Protein AF-E3MQK8-F1 (afdb_monomer_lite)

Sequence (269 aa):
MTTRPLTYGSLKVVLEHMEANTRILLAVHSPSIRTAENVAPIRINDLSFQQRSLKINKIEYKLGVHRVCAAGELWELYKEDNRSGGIGHDLDQYGLPDWSIETTLLPSDIQIEPRSEGRDVDRANLIFMYGNALRHNLEALGAEMDELQKKNVIKNINFLQESILPYRLAEDNALSPYKMFIQLTVHDTVTARKIERVDPSSKKLPDAFKYLMTKIFGGRQGEIYVKKIHSLKKELILRVPENLKLIVTELFLESPDRLDMLSLSLSTN

Foldseek 3Di:
DDDDDDDLVRLLVVLLPDAQVVLLVCCVVPVVCVVSNLAREAEFAEWEDDLAWIDTHQKIKGKAKQKDQPPDDDDVVSVVCNVVRYHPFDADQLRHGDNCSLAPDDPPKDFLAADDPPPDPPPVVLLVVLVVLLVVLVVCCPDDDDPVVVVVSVVSNVVSCVVNRSVVCVVVVHGDSIQIWIWIWMDRPPDDTDIDTHRCPPPTSLVVSLVVQCSSQNPHPHAYEYAEYDDAENSHTHSHDPPGDYRYNYYYYDDPDPPVPDDDPPDDD

Organism: Caenorhabditis remanei (NCBI:txid31234)

Structure (mmCIF, N/CA/C/O backbone):
data_AF-E3MQK8-F1
#
_entry.id   AF-E3MQK8-F1
#
loop_
_atom_site.group_PDB
_atom_site.id
_atom_site.type_symbol
_atom_site.label_atom_id
_atom_site.label_alt_id
_atom_site.label_comp_id
_atom_site.label_asym_id
_atom_site.label_entity_id
_atom_site.label_seq_id
_atom_site.pdbx_PDB_ins_code
_atom_site.Cartn_x
_atom_site.Cartn_y
_atom_site.Cartn_z
_atom_site.occupancy
_atom_site.B_iso_or_equiv
_atom_site.auth_seq_id
_atom_site.auth_comp_id
_atom_site.auth_asym_id
_atom_site.auth_atom_id
_atom_site.pdbx_PDB_model_num
ATOM 1 N N . MET A 1 1 ? -16.549 -31.823 26.242 1.00 41.22 1 MET A N 1
ATOM 2 C CA . MET A 1 1 ? -16.530 -30.705 27.211 1.00 41.22 1 MET A CA 1
ATOM 3 C C . MET A 1 1 ? -17.599 -29.701 26.813 1.00 41.22 1 MET A C 1
ATOM 5 O O . MET A 1 1 ? -17.620 -29.301 25.659 1.00 41.22 1 MET A O 1
ATOM 9 N N . THR A 1 2 ? -18.502 -29.325 27.718 1.00 53.41 2 THR A N 1
ATOM 10 C CA . THR A 1 2 ? -19.490 -28.261 27.474 1.00 53.41 2 THR A CA 1
ATOM 11 C C . THR A 1 2 ? -18.817 -26.900 27.641 1.00 53.41 2 THR A C 1
ATOM 13 O O . THR A 1 2 ? -18.543 -26.479 28.764 1.00 53.41 2 THR A O 1
ATOM 16 N N . THR A 1 3 ? -18.517 -26.219 26.538 1.00 73.25 3 THR A N 1
ATOM 17 C CA . THR A 1 3 ? -17.968 -24.857 26.553 1.00 73.25 3 THR A CA 1
ATOM 18 C C . THR A 1 3 ? -19.092 -23.859 26.825 1.00 73.25 3 THR A C 1
ATOM 20 O O . THR A 1 3 ? -20.020 -23.747 26.025 1.00 73.25 3 THR A O 1
ATOM 23 N N . ARG A 1 4 ? -19.035 -23.133 27.947 1.00 79.44 4 ARG A N 1
ATOM 24 C CA . ARG A 1 4 ? -19.950 -22.010 28.204 1.00 79.44 4 ARG A CA 1
ATOM 25 C C . ARG A 1 4 ? -19.421 -20.763 27.485 1.00 79.44 4 ARG A C 1
ATOM 27 O O . ARG A 1 4 ? -18.275 -20.393 27.739 1.00 79.44 4 ARG A O 1
ATOM 34 N N . PRO A 1 5 ? -20.204 -20.123 26.601 1.00 80.81 5 PRO A N 1
ATOM 35 C CA . PRO A 1 5 ? -19.774 -18.899 25.936 1.00 80.81 5 PRO A CA 1
ATOM 36 C C . PRO A 1 5 ? -19.657 -17.747 26.942 1.00 80.81 5 PRO A C 1
ATOM 38 O O . PRO A 1 5 ? -20.364 -17.711 27.952 1.00 80.81 5 PRO A O 1
ATOM 41 N N . LEU A 1 6 ? -18.772 -16.790 26.656 1.00 83.00 6 LEU A N 1
ATOM 42 C CA . LEU A 1 6 ? -18.687 -15.551 27.428 1.00 83.00 6 LEU A CA 1
ATOM 43 C C . LEU A 1 6 ? -20.003 -14.774 27.320 1.00 83.00 6 LEU A C 1
ATOM 45 O O . LEU A 1 6 ? -20.585 -14.662 26.241 1.00 83.00 6 LEU A O 1
ATOM 49 N N . THR A 1 7 ? -20.450 -14.196 28.436 1.00 90.94 7 THR A N 1
ATOM 50 C CA . THR A 1 7 ? -21.585 -13.265 28.410 1.00 90.94 7 THR A CA 1
ATOM 51 C C . THR A 1 7 ? -21.208 -11.995 27.645 1.00 90.94 7 THR A C 1
ATOM 53 O O . THR A 1 7 ? -20.033 -11.631 27.577 1.00 90.94 7 THR A O 1
ATOM 56 N N . TYR A 1 8 ? -22.200 -11.280 27.107 1.00 88.88 8 TYR A N 1
ATOM 57 C CA . TYR A 1 8 ? -21.963 -10.034 26.370 1.00 88.88 8 TYR A CA 1
ATOM 58 C C . TYR A 1 8 ? -21.199 -8.989 27.202 1.00 88.88 8 TYR A C 1
ATOM 60 O O . TYR A 1 8 ? -20.257 -8.373 26.708 1.00 88.88 8 TYR A O 1
ATOM 68 N N . GLY A 1 9 ? -21.558 -8.833 28.482 1.00 88.38 9 GLY A N 1
ATOM 69 C CA . GLY A 1 9 ? -20.873 -7.917 29.398 1.00 88.38 9 GLY A CA 1
ATOM 70 C C . GLY A 1 9 ? -19.412 -8.309 29.628 1.00 88.38 9 GLY A C 1
ATOM 71 O O . GLY A 1 9 ? -18.522 -7.476 29.471 1.00 88.38 9 GLY A O 1
ATOM 72 N N . SER A 1 10 ? -19.148 -9.588 29.914 1.00 91.56 10 SER A N 1
ATOM 73 C CA . SER A 1 10 ? -17.778 -10.091 30.092 1.00 91.56 10 SER A CA 1
ATOM 74 C C . SER A 1 10 ? -16.947 -9.950 28.814 1.00 91.56 10 SER A C 1
ATOM 76 O O . SER A 1 10 ? -15.793 -9.537 28.878 1.00 91.56 10 SER A O 1
ATOM 78 N N . LEU A 1 11 ? -17.536 -10.243 27.650 1.00 92.00 11 LEU A N 1
ATOM 79 C CA . LEU A 1 11 ? -16.868 -10.115 26.357 1.00 92.00 11 LEU A CA 1
ATOM 80 C C . LEU A 1 11 ? -16.445 -8.666 26.084 1.00 92.00 11 LEU A C 1
ATOM 82 O O . LEU A 1 11 ? -15.315 -8.444 25.663 1.00 92.00 11 LEU A O 1
ATOM 86 N N . LYS A 1 12 ? -17.302 -7.677 26.373 1.00 90.94 12 LYS A N 1
ATOM 87 C CA . LYS A 1 12 ? -16.950 -6.254 26.224 1.00 90.94 12 LYS A CA 1
ATOM 88 C C . LYS A 1 12 ? -15.740 -5.861 27.071 1.00 90.94 12 LYS A C 1
ATOM 90 O O . LYS A 1 12 ? -14.828 -5.231 26.546 1.00 90.94 12 LYS A O 1
ATOM 95 N N . VAL A 1 13 ? -15.714 -6.262 28.344 1.00 90.88 13 VAL A N 1
ATOM 96 C CA . VAL A 1 13 ? -14.601 -5.946 29.256 1.00 90.88 13 VAL A CA 1
ATOM 97 C C . VAL A 1 13 ? -13.301 -6.593 28.777 1.00 90.88 13 VAL A C 1
ATOM 99 O O . VAL A 1 13 ? -12.261 -5.938 28.760 1.00 90.88 13 VAL A O 1
ATOM 102 N N . VAL A 1 14 ? -13.358 -7.855 28.338 1.00 93.19 14 VAL A N 1
ATOM 103 C CA . VAL A 1 14 ? -12.195 -8.557 27.772 1.00 93.19 14 VAL A CA 1
ATOM 104 C C . VAL A 1 14 ? -11.678 -7.837 26.526 1.00 93.19 14 VAL A C 1
ATOM 106 O O . VAL A 1 14 ? -10.478 -7.606 26.410 1.00 93.19 14 VAL A O 1
ATOM 109 N N . LEU A 1 15 ? -12.570 -7.449 25.611 1.00 93.88 15 LEU A N 1
ATOM 110 C CA . LEU A 1 15 ? -12.201 -6.746 24.382 1.00 93.88 15 LEU A CA 1
ATOM 111 C C . LEU A 1 15 ? -11.604 -5.360 24.662 1.00 93.88 15 LEU A C 1
ATOM 113 O O . LEU A 1 15 ? -10.672 -4.960 23.969 1.00 93.88 15 LEU A O 1
ATOM 117 N N . GLU A 1 16 ? -12.098 -4.633 25.665 1.00 91.50 16 GLU A N 1
ATOM 118 C CA . GLU A 1 16 ? -11.567 -3.318 26.052 1.00 91.50 16 GLU A CA 1
ATOM 119 C C . GLU A 1 16 ? -10.095 -3.376 26.499 1.00 91.50 16 GLU A C 1
ATOM 121 O O . GLU A 1 16 ? -9.325 -2.458 26.213 1.00 91.50 16 GLU A O 1
ATOM 126 N N . HIS A 1 17 ? -9.703 -4.454 27.180 1.00 91.69 17 HIS A N 1
ATOM 127 C CA . HIS A 1 17 ? -8.345 -4.642 27.705 1.00 91.69 17 HIS A CA 1
ATOM 128 C C . HIS A 1 17 ? -7.438 -5.448 26.760 1.00 91.69 17 HIS A C 1
ATOM 130 O O . HIS A 1 17 ? -6.266 -5.669 27.063 1.00 91.69 17 HIS A O 1
ATOM 136 N N . MET A 1 18 ? -7.965 -5.897 25.619 1.00 93.75 18 MET A N 1
ATOM 137 C CA . MET A 1 18 ? -7.214 -6.630 24.605 1.00 93.75 18 MET A CA 1
ATOM 138 C C . MET A 1 18 ? -6.359 -5.678 23.762 1.00 93.75 18 MET A C 1
ATOM 140 O O . MET A 1 18 ? -6.773 -4.564 23.441 1.00 93.75 18 MET A O 1
ATOM 144 N N . GLU A 1 19 ? -5.173 -6.134 23.353 1.00 93.69 19 GLU A N 1
ATOM 145 C CA . GLU A 1 19 ? -4.327 -5.386 22.421 1.00 93.69 19 GLU A CA 1
ATOM 146 C C . GLU A 1 19 ? -5.065 -5.153 21.084 1.00 93.69 19 GLU A C 1
ATOM 148 O O . GLU A 1 19 ? -5.751 -6.040 20.564 1.00 93.69 19 GLU A O 1
ATOM 153 N N . ALA A 1 20 ? -4.946 -3.935 20.544 1.00 94.12 20 ALA A N 1
ATOM 154 C CA . ALA A 1 20 ? -5.757 -3.452 19.428 1.00 94.12 20 ALA A CA 1
ATOM 155 C C . ALA A 1 20 ? -5.680 -4.340 18.173 1.00 94.12 20 ALA A C 1
ATOM 157 O O . ALA A 1 20 ? -6.717 -4.671 17.598 1.00 94.12 20 ALA A O 1
ATOM 158 N N . ASN A 1 21 ? -4.485 -4.768 17.757 1.00 93.12 21 ASN A N 1
ATOM 159 C CA . ASN A 1 21 ? -4.316 -5.611 16.569 1.00 93.12 21 ASN A CA 1
ATOM 160 C C . ASN A 1 21 ? -4.898 -7.008 16.765 1.00 93.12 21 ASN A C 1
ATOM 162 O O . ASN A 1 21 ? -5.548 -7.536 15.863 1.00 93.12 21 ASN A O 1
ATOM 166 N N . THR A 1 22 ? -4.718 -7.588 17.953 1.00 91.88 22 THR A N 1
ATOM 167 C CA . THR A 1 22 ? -5.317 -8.886 18.306 1.00 91.88 22 THR A CA 1
ATOM 168 C C . THR A 1 22 ? -6.835 -8.833 18.161 1.00 91.88 22 THR A C 1
ATOM 170 O O . THR A 1 22 ? -7.458 -9.725 17.584 1.00 91.88 22 THR A O 1
ATOM 173 N N . ARG A 1 23 ? -7.432 -7.739 18.628 1.00 91.44 23 ARG A N 1
ATOM 174 C CA . ARG A 1 23 ? -8.868 -7.505 18.559 1.00 91.44 23 ARG A CA 1
ATOM 175 C C . ARG A 1 23 ? -9.376 -7.287 17.134 1.00 91.44 23 ARG A C 1
ATOM 177 O O . ARG A 1 23 ? -10.368 -7.908 16.754 1.00 91.44 23 ARG A O 1
ATOM 184 N N . ILE A 1 24 ? -8.679 -6.470 16.340 1.00 89.31 24 ILE A N 1
ATOM 185 C CA . ILE A 1 24 ? -8.971 -6.272 14.910 1.00 89.31 24 ILE A CA 1
ATOM 186 C C . ILE A 1 24 ? -8.944 -7.622 14.183 1.00 89.31 24 ILE A C 1
ATOM 188 O O . ILE A 1 24 ? -9.886 -7.975 13.471 1.00 89.31 24 ILE A O 1
ATOM 192 N N . LEU A 1 25 ? -7.897 -8.421 14.407 1.00 88.94 25 LEU A N 1
ATOM 193 C CA . LEU A 1 25 ? -7.748 -9.733 13.786 1.00 88.94 25 LEU A CA 1
ATOM 194 C C . LEU A 1 25 ? -8.890 -10.678 14.177 1.00 88.94 25 LEU A C 1
ATOM 196 O O . LEU A 1 25 ? -9.460 -11.348 13.312 1.00 88.94 25 LEU A O 1
ATOM 200 N N . LEU A 1 26 ? -9.258 -10.701 15.460 1.00 89.56 26 LEU A N 1
ATOM 201 C CA . LEU A 1 26 ? -10.349 -11.525 15.970 1.00 89.56 26 LEU A CA 1
ATOM 202 C C . LEU A 1 26 ? -11.692 -11.129 15.338 1.00 89.56 26 LEU A C 1
ATOM 204 O O . LEU A 1 26 ? -12.443 -12.003 14.913 1.00 89.56 26 LEU A O 1
ATOM 208 N N . ALA A 1 27 ? -11.972 -9.831 15.194 1.00 88.50 27 ALA A N 1
ATOM 209 C CA . ALA A 1 27 ? -13.193 -9.329 14.558 1.00 88.50 27 ALA A CA 1
ATOM 210 C C . ALA A 1 27 ? -13.287 -9.708 13.072 1.00 88.50 27 ALA A C 1
ATOM 212 O O . ALA A 1 27 ? -14.379 -9.944 12.539 1.00 88.50 27 ALA A O 1
ATOM 213 N N . VAL A 1 28 ? -12.143 -9.774 12.386 1.00 85.44 28 VAL A N 1
ATOM 214 C CA . VAL A 1 28 ? -12.067 -10.227 10.993 1.00 85.44 28 VAL A CA 1
ATOM 215 C C . VAL A 1 28 ? -12.385 -11.721 10.889 1.00 85.44 28 VAL A C 1
ATOM 217 O O . VAL A 1 28 ? -13.205 -12.088 10.050 1.00 85.44 28 VAL A O 1
ATOM 220 N N . HIS A 1 29 ? -11.806 -12.557 11.757 1.00 86.12 29 HIS A N 1
ATOM 221 C CA . HIS A 1 29 ? -11.939 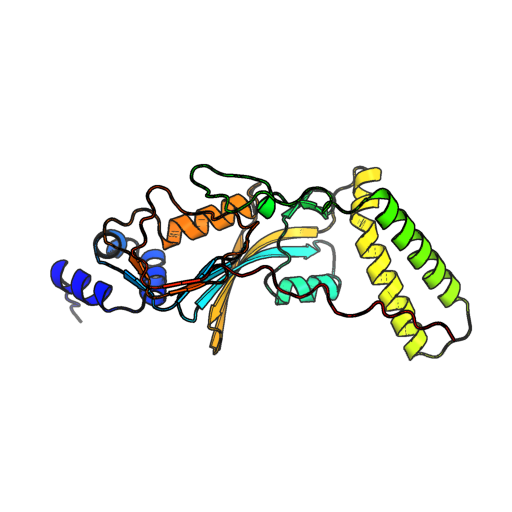-14.022 11.697 1.00 86.12 29 HIS A CA 1
ATOM 222 C C . HIS A 1 29 ? -13.221 -14.556 12.351 1.00 86.12 29 HIS A C 1
ATOM 224 O O . HIS A 1 29 ? -13.656 -15.660 12.038 1.00 86.12 29 HIS A O 1
ATOM 230 N N . SER A 1 30 ? -13.833 -13.802 13.265 1.00 88.38 30 SER A N 1
ATOM 231 C CA . SER A 1 30 ? -15.036 -14.197 14.006 1.00 88.38 30 SER A CA 1
ATOM 232 C C . SER A 1 30 ? -16.108 -13.106 13.926 1.00 88.38 30 SER A C 1
ATOM 234 O O . SER A 1 30 ? -16.225 -12.272 14.823 1.00 88.38 30 SER A O 1
ATOM 236 N N . PRO A 1 31 ? -16.943 -13.098 12.870 1.00 85.81 31 PRO A N 1
ATOM 237 C CA . PRO A 1 31 ? -17.963 -12.065 12.686 1.00 85.81 31 PRO A CA 1
ATOM 238 C C . PRO A 1 31 ? -18.956 -11.936 13.851 1.00 85.81 31 PRO A C 1
ATOM 240 O O . PRO A 1 31 ? -19.453 -10.841 14.101 1.00 85.81 31 PRO A O 1
ATOM 243 N N . SER A 1 32 ? -19.209 -13.017 14.599 1.00 88.81 32 SER A N 1
ATOM 244 C CA . SER A 1 32 ? -20.126 -13.035 15.748 1.00 88.81 32 SER A CA 1
ATOM 245 C C . SER A 1 32 ? -19.701 -12.123 16.903 1.00 88.81 32 SER A C 1
ATOM 247 O O . SER A 1 32 ? -20.553 -11.698 17.680 1.00 88.81 32 SER A O 1
ATOM 249 N N . ILE A 1 33 ? -18.412 -11.780 17.015 1.00 89.12 33 ILE A N 1
ATOM 250 C CA . ILE A 1 33 ? -17.923 -10.888 18.075 1.00 89.12 33 ILE A CA 1
ATOM 251 C C . ILE A 1 33 ? -17.963 -9.405 17.685 1.00 89.12 33 ILE A C 1
ATOM 253 O O . ILE A 1 33 ? -17.822 -8.551 18.561 1.00 89.12 33 ILE A O 1
ATOM 257 N N . ARG A 1 34 ? -18.185 -9.080 16.400 1.00 88.12 34 ARG A N 1
ATOM 258 C CA . ARG A 1 34 ? -18.093 -7.704 15.877 1.00 88.12 34 ARG A CA 1
ATOM 259 C C . ARG A 1 34 ? -19.015 -6.730 16.586 1.00 88.12 34 ARG A C 1
ATOM 261 O O . ARG A 1 34 ? -18.629 -5.593 16.795 1.00 88.12 34 ARG A O 1
ATOM 268 N N . THR A 1 35 ? -20.208 -7.155 16.990 1.00 89.06 35 THR A N 1
ATOM 269 C CA . THR A 1 35 ? -21.140 -6.265 17.694 1.00 89.06 35 THR A CA 1
ATOM 270 C C . THR A 1 35 ? -20.571 -5.810 19.038 1.00 89.06 35 THR A C 1
ATOM 272 O O . THR A 1 35 ? -20.570 -4.619 19.329 1.00 89.06 35 THR A O 1
ATOM 275 N N . ALA A 1 36 ? -20.044 -6.731 19.850 1.00 91.19 36 ALA A N 1
ATOM 276 C CA . ALA A 1 36 ? -19.415 -6.371 21.124 1.00 91.19 36 ALA A CA 1
ATOM 277 C C . ALA A 1 36 ? -18.125 -5.567 20.900 1.00 91.19 36 ALA A C 1
ATOM 279 O O . ALA A 1 36 ? -17.855 -4.598 21.611 1.00 91.19 36 ALA A O 1
ATOM 280 N N . GLU A 1 37 ? -17.362 -5.954 19.880 1.00 92.19 37 GLU A N 1
ATOM 281 C CA . GLU A 1 37 ? -16.116 -5.316 19.476 1.00 92.19 37 GLU A CA 1
ATOM 282 C C . GLU A 1 37 ? -16.331 -3.875 19.003 1.00 92.19 37 GLU A C 1
ATOM 284 O O . GLU A 1 37 ? -15.636 -2.982 19.460 1.00 92.19 37 GLU A O 1
ATOM 289 N N . ASN A 1 38 ? -17.334 -3.586 18.187 1.00 89.81 38 ASN A N 1
ATOM 290 C CA . ASN A 1 38 ? -17.563 -2.230 17.696 1.00 89.81 38 ASN A CA 1
ATOM 291 C C . ASN A 1 38 ? -17.970 -1.258 18.811 1.00 89.81 38 ASN A C 1
ATOM 293 O O . ASN A 1 38 ? -17.733 -0.059 18.679 1.00 89.81 38 ASN A O 1
ATOM 297 N N . VAL A 1 39 ? -18.585 -1.744 19.895 1.00 91.56 39 VAL A N 1
ATOM 298 C CA . VAL A 1 39 ? -19.071 -0.896 20.998 1.00 91.56 39 VAL A CA 1
ATOM 299 C C . VAL A 1 39 ? -18.024 -0.710 22.095 1.00 91.56 39 VAL A C 1
ATOM 301 O O . VAL A 1 39 ? -18.042 0.303 22.785 1.00 91.56 39 VAL A O 1
ATOM 304 N N . ALA A 1 40 ? -17.128 -1.674 22.304 1.00 92.06 40 ALA A N 1
ATOM 305 C CA . ALA A 1 40 ? -16.078 -1.511 23.303 1.00 92.06 40 ALA A CA 1
ATOM 306 C C . ALA A 1 40 ? -15.041 -0.456 22.839 1.00 92.06 40 ALA A C 1
ATOM 308 O O . ALA A 1 40 ? -14.677 -0.437 21.657 1.00 92.06 40 ALA A O 1
ATOM 309 N N . PRO A 1 41 ? -14.506 0.390 23.733 1.00 92.56 41 PRO A N 1
ATOM 310 C CA . PRO A 1 41 ? -13.443 1.326 23.369 1.00 92.56 41 PRO A CA 1
ATOM 311 C C . PRO A 1 41 ? -12.163 0.603 22.940 1.00 92.56 41 PRO A C 1
ATOM 313 O O . PRO A 1 41 ? -11.885 -0.493 23.430 1.00 92.56 41 PRO A O 1
ATOM 316 N N . ILE A 1 42 ? -11.370 1.199 22.048 1.00 94.06 42 ILE A N 1
ATOM 317 C CA . ILE A 1 42 ? -10.015 0.730 21.706 1.00 94.06 42 ILE A CA 1
ATOM 318 C C . ILE A 1 42 ? -8.982 1.725 22.223 1.00 94.06 42 ILE A C 1
ATOM 320 O O . ILE A 1 42 ? -9.175 2.935 22.128 1.00 94.06 42 ILE A O 1
ATOM 324 N N . ARG A 1 43 ? -7.856 1.207 22.726 1.00 94.81 43 ARG A N 1
ATOM 325 C CA . ARG A 1 43 ? -6.684 1.997 23.113 1.00 94.81 43 ARG A CA 1
ATOM 326 C C . ARG A 1 43 ? -5.494 1.627 22.230 1.00 94.81 43 ARG A C 1
ATOM 328 O O . ARG A 1 43 ? -5.102 0.463 22.163 1.00 94.81 43 ARG A O 1
ATOM 335 N N . ILE A 1 44 ? -4.929 2.621 21.555 1.00 96.88 44 ILE A N 1
ATOM 336 C CA . ILE A 1 44 ? -3.748 2.506 20.696 1.00 96.88 44 ILE A CA 1
ATOM 337 C C . ILE A 1 44 ? -2.659 3.400 21.283 1.00 96.88 44 ILE A C 1
ATOM 339 O O . ILE A 1 44 ? -2.895 4.573 21.569 1.00 96.88 44 ILE A O 1
ATOM 343 N N . ASN A 1 45 ? -1.461 2.853 21.473 1.00 96.38 45 ASN A N 1
ATOM 344 C CA . ASN A 1 45 ? -0.339 3.628 21.999 1.00 96.38 45 ASN A CA 1
ATOM 345 C C . ASN A 1 45 ? 0.331 4.448 20.897 1.00 96.38 45 ASN A C 1
ATOM 347 O O . ASN A 1 45 ? 0.674 5.605 21.118 1.00 96.38 45 ASN A O 1
ATOM 351 N N . ASP A 1 46 ? 0.505 3.846 19.725 1.00 95.06 46 ASP A N 1
ATOM 352 C CA . ASP A 1 46 ? 1.241 4.430 18.610 1.00 95.06 46 ASP A CA 1
ATOM 353 C C . ASP A 1 46 ? 0.476 4.169 17.310 1.00 95.06 46 ASP A C 1
ATOM 355 O O . ASP A 1 46 ? 0.132 3.024 17.007 1.00 95.06 46 ASP A O 1
ATOM 359 N N . LEU A 1 47 ? 0.136 5.235 16.590 1.00 95.81 47 LEU A N 1
ATOM 360 C CA . LEU A 1 47 ? -0.586 5.181 15.327 1.00 95.81 47 LEU A CA 1
ATOM 361 C C . LEU A 1 47 ? 0.169 6.000 14.284 1.00 95.81 47 LEU A C 1
ATOM 363 O O . LEU A 1 47 ? 0.433 7.186 14.478 1.00 95.81 47 LEU A O 1
ATOM 367 N N . SER A 1 48 ? 0.482 5.384 13.152 1.00 93.50 48 SER A N 1
ATOM 368 C CA . SER A 1 48 ? 1.142 6.068 12.046 1.00 93.50 48 SER A CA 1
ATOM 369 C C . SER A 1 48 ? 0.403 5.813 10.746 1.00 93.50 48 SER A C 1
ATOM 371 O O . SER A 1 48 ? 0.084 4.671 10.405 1.00 93.50 48 SER A O 1
ATOM 373 N N . PHE A 1 49 ? 0.130 6.903 10.035 1.00 91.38 49 PHE A N 1
ATOM 374 C CA . PHE A 1 49 ? -0.461 6.880 8.709 1.00 91.38 49 PHE A CA 1
ATOM 375 C C . PHE A 1 49 ? 0.611 7.207 7.682 1.00 91.38 49 PHE A C 1
ATOM 377 O O . PHE A 1 49 ? 1.260 8.242 7.767 1.00 91.38 49 PHE A O 1
ATOM 384 N N . GLN A 1 50 ? 0.752 6.346 6.686 1.00 89.69 50 GLN A N 1
ATOM 385 C CA . GLN A 1 50 ? 1.524 6.615 5.483 1.00 89.69 50 GLN A CA 1
ATOM 386 C C . GLN A 1 50 ? 0.623 6.441 4.264 1.00 89.69 50 GLN A C 1
ATOM 388 O O . GLN A 1 50 ? -0.490 5.926 4.363 1.00 89.69 50 GLN A O 1
ATOM 393 N N . GLN A 1 51 ? 1.123 6.822 3.088 1.00 89.00 51 GLN A N 1
ATOM 394 C CA . GLN A 1 51 ? 0.344 6.792 1.846 1.00 89.00 51 GLN A CA 1
ATOM 395 C C . GLN A 1 51 ? -0.266 5.412 1.540 1.00 89.00 51 GLN A C 1
ATOM 397 O O . GLN A 1 51 ? -1.307 5.313 0.895 1.00 89.00 51 GLN A O 1
ATOM 402 N N . ARG A 1 52 ? 0.406 4.338 1.976 1.00 91.62 52 ARG A N 1
ATOM 403 C CA . ARG A 1 52 ? 0.061 2.944 1.637 1.00 91.62 52 ARG A CA 1
ATOM 404 C C . ARG A 1 52 ? 0.220 1.981 2.801 1.00 91.62 52 ARG A C 1
ATOM 406 O O . ARG A 1 52 ? 0.122 0.768 2.609 1.00 91.62 52 ARG A O 1
ATOM 413 N N . SER A 1 53 ? 0.553 2.494 3.977 1.00 93.56 53 SER A N 1
ATOM 414 C CA . SER A 1 53 ? 0.650 1.671 5.166 1.00 93.56 53 SER A CA 1
ATOM 415 C C . SER A 1 53 ? 0.038 2.361 6.365 1.00 93.56 53 SER A C 1
ATOM 417 O O . SER A 1 53 ? -0.009 3.586 6.474 1.00 93.56 53 SER A O 1
ATOM 419 N N . LEU A 1 54 ? -0.492 1.526 7.242 1.00 94.94 54 LEU A N 1
ATOM 420 C CA . LEU A 1 54 ? -1.013 1.902 8.535 1.00 94.94 54 LEU A CA 1
ATOM 421 C C . LEU A 1 54 ? -0.226 1.113 9.565 1.00 94.94 54 LEU A C 1
ATOM 423 O O . LEU A 1 54 ? -0.183 -0.115 9.492 1.00 94.94 54 LEU A O 1
ATOM 427 N N . LYS A 1 55 ? 0.351 1.792 10.547 1.00 95.25 55 LYS A N 1
ATOM 428 C CA . LYS A 1 55 ? 0.978 1.127 11.684 1.00 95.25 55 LYS A CA 1
ATOM 429 C C . LYS A 1 55 ? 0.149 1.360 12.933 1.00 95.25 55 LYS A C 1
ATOM 431 O O . LYS A 1 55 ? -0.149 2.500 13.273 1.00 95.25 55 LYS A O 1
ATOM 436 N N . ILE A 1 56 ? -0.205 0.271 13.608 1.00 95.62 56 ILE A N 1
ATOM 437 C CA . ILE A 1 56 ? -0.890 0.275 14.900 1.00 95.62 56 ILE A CA 1
ATOM 438 C C . ILE A 1 56 ? 0.016 -0.444 15.890 1.00 95.62 56 ILE A C 1
ATOM 440 O O . ILE A 1 56 ? 0.257 -1.649 15.775 1.00 95.62 56 ILE A O 1
ATOM 444 N N . ASN A 1 57 ? 0.505 0.278 16.890 1.00 94.12 57 ASN A N 1
ATOM 445 C CA . ASN A 1 57 ? 1.499 -0.199 17.843 1.00 94.12 57 ASN A CA 1
ATOM 446 C C . ASN A 1 57 ? 2.737 -0.764 17.114 1.00 94.12 57 ASN A C 1
ATOM 448 O O . ASN A 1 57 ? 3.524 -0.015 16.546 1.00 94.12 57 ASN A O 1
ATOM 452 N N . LYS A 1 58 ? 2.931 -2.088 17.119 1.00 91.50 58 LYS A N 1
ATOM 453 C CA . LYS A 1 58 ? 4.085 -2.767 16.494 1.00 91.50 58 LYS A CA 1
ATOM 454 C C . LYS A 1 58 ? 3.770 -3.416 15.144 1.00 91.50 58 LYS A C 1
ATOM 456 O O . LYS A 1 58 ? 4.677 -3.946 14.509 1.00 91.50 58 LYS A O 1
ATOM 461 N N . ILE A 1 59 ? 2.505 -3.395 14.728 1.00 93.88 59 ILE A N 1
ATOM 462 C CA . ILE A 1 59 ? 2.043 -4.076 13.520 1.00 93.88 59 ILE A CA 1
ATOM 463 C C . ILE A 1 59 ? 1.865 -3.057 12.404 1.00 93.88 59 ILE A C 1
ATOM 465 O O . ILE A 1 59 ? 1.125 -2.085 12.561 1.00 93.88 59 ILE A O 1
ATOM 469 N N . GLU A 1 60 ? 2.526 -3.298 11.278 1.00 94.12 60 GLU A N 1
ATOM 470 C CA . GLU A 1 60 ? 2.338 -2.539 10.047 1.00 94.12 60 GLU A CA 1
ATOM 471 C C . GLU A 1 60 ? 1.476 -3.337 9.061 1.00 94.12 60 GLU A C 1
ATOM 473 O O . GLU A 1 60 ? 1.753 -4.500 8.756 1.00 94.12 60 GLU A O 1
ATOM 478 N N . TYR A 1 61 ? 0.427 -2.687 8.559 1.00 95.38 61 TYR A N 1
ATOM 479 C CA . TYR A 1 61 ? -0.417 -3.144 7.463 1.00 95.38 61 TYR A CA 1
ATOM 480 C C . TYR A 1 61 ? -0.025 -2.357 6.216 1.00 95.38 61 TYR A C 1
ATOM 482 O O . TYR A 1 61 ? -0.386 -1.189 6.079 1.00 95.38 61 TYR A O 1
ATOM 490 N N . LYS A 1 62 ? 0.722 -2.985 5.311 1.00 95.31 62 LYS A N 1
ATOM 491 C CA . LYS A 1 62 ? 1.256 -2.353 4.101 1.00 95.31 62 LYS A CA 1
ATOM 492 C C . LYS A 1 62 ? 0.587 -2.912 2.856 1.00 95.31 62 LYS A C 1
ATOM 494 O O . LYS A 1 62 ? 0.557 -4.129 2.670 1.00 95.31 62 LYS A O 1
ATOM 499 N N . LEU A 1 63 ? 0.110 -2.024 1.988 1.00 96.56 63 LEU A N 1
ATOM 500 C CA . LEU A 1 63 ? -0.345 -2.371 0.647 1.00 96.56 63 LEU A CA 1
ATOM 501 C C . LEU A 1 63 ? 0.719 -2.067 -0.410 1.00 96.56 63 LEU A C 1
ATOM 503 O O . LEU A 1 63 ? 1.473 -1.089 -0.322 1.00 96.56 63 LEU A O 1
ATOM 507 N N . GLY A 1 64 ? 0.735 -2.906 -1.439 1.00 96.62 64 GLY A N 1
ATOM 508 C CA . GLY A 1 64 ? 1.512 -2.692 -2.649 1.00 96.62 64 GLY A CA 1
ATOM 509 C C . GLY A 1 64 ? 1.029 -3.555 -3.810 1.00 96.62 64 GLY A C 1
ATOM 510 O O . GLY A 1 64 ? 0.284 -4.513 -3.616 1.00 96.62 64 GLY A O 1
ATOM 511 N N . VAL A 1 65 ? 1.458 -3.216 -5.021 1.00 96.50 65 VAL A N 1
ATOM 512 C CA . VAL A 1 65 ? 1.225 -4.015 -6.223 1.00 96.50 65 VAL A CA 1
ATOM 513 C C . VAL A 1 65 ? 2.322 -5.066 -6.347 1.00 96.50 65 VAL A C 1
ATOM 515 O O . VAL A 1 65 ? 3.517 -4.767 -6.413 1.00 96.50 65 VAL A O 1
ATOM 518 N N . HIS A 1 66 ? 1.893 -6.320 -6.363 1.00 95.12 66 HIS A N 1
ATOM 519 C CA . HIS A 1 66 ? 2.716 -7.493 -6.588 1.00 95.12 66 HIS A CA 1
ATOM 520 C C . HIS A 1 66 ? 2.609 -7.912 -8.054 1.00 95.12 66 HIS A C 1
ATOM 522 O O . HIS A 1 66 ? 1.510 -8.146 -8.554 1.00 95.12 66 HIS A O 1
ATOM 528 N N . ARG A 1 67 ? 3.747 -8.026 -8.738 1.00 92.88 67 ARG A N 1
ATOM 529 C CA . ARG A 1 67 ? 3.807 -8.424 -10.152 1.00 92.88 67 ARG A CA 1
ATOM 530 C C . ARG A 1 67 ? 4.092 -9.910 -10.290 1.00 92.88 67 ARG A C 1
ATOM 532 O O . ARG A 1 67 ? 4.908 -10.441 -9.548 1.00 92.88 67 ARG A O 1
ATOM 539 N N . VAL A 1 68 ? 3.470 -10.561 -11.263 1.00 91.50 68 VAL A N 1
ATOM 540 C CA . VAL A 1 68 ? 3.744 -11.947 -11.660 1.00 91.50 68 VAL A CA 1
ATOM 541 C C . VAL A 1 68 ? 3.885 -11.988 -13.174 1.00 91.50 68 VAL A C 1
ATOM 543 O O . VAL A 1 68 ? 3.024 -11.482 -13.887 1.00 91.50 68 VAL A O 1
ATOM 546 N N . CYS A 1 69 ? 4.958 -12.589 -13.681 1.00 87.31 69 CYS A N 1
ATOM 547 C CA . CYS A 1 69 ? 5.101 -12.834 -15.112 1.00 87.31 69 CYS A CA 1
ATOM 548 C C . CYS A 1 69 ? 4.382 -14.141 -15.459 1.00 87.31 69 CYS A C 1
ATOM 550 O O . CYS A 1 69 ? 4.667 -15.177 -14.861 1.00 87.31 69 CYS A O 1
ATOM 552 N N . ALA A 1 70 ? 3.430 -14.100 -16.394 1.00 74.25 70 ALA A N 1
ATOM 553 C CA . ALA A 1 70 ? 2.699 -15.303 -16.800 1.00 74.25 70 ALA A CA 1
ATOM 554 C C . ALA A 1 70 ? 3.545 -16.242 -17.682 1.00 74.25 70 ALA A C 1
ATOM 556 O O . ALA A 1 70 ? 3.277 -17.439 -17.725 1.00 74.25 70 ALA A O 1
ATOM 557 N N . ALA A 1 71 ? 4.547 -15.698 -18.378 1.00 74.00 71 ALA A N 1
ATOM 558 C CA . ALA A 1 71 ? 5.319 -16.389 -19.410 1.00 74.00 71 ALA A CA 1
ATOM 559 C C . ALA A 1 71 ? 6.734 -16.814 -18.969 1.00 74.00 71 ALA A C 1
ATOM 561 O O . ALA A 1 71 ? 7.482 -17.354 -19.780 1.00 74.00 71 ALA A O 1
ATOM 562 N N . GLY A 1 72 ? 7.132 -16.576 -17.714 1.00 72.31 72 GLY A N 1
ATOM 563 C CA . GLY A 1 72 ? 8.482 -16.907 -17.260 1.00 72.31 72 GLY A CA 1
ATOM 564 C C . GLY A 1 72 ? 8.865 -16.278 -15.926 1.00 72.31 72 GLY A C 1
ATOM 565 O O . GLY A 1 72 ? 8.014 -15.965 -15.093 1.00 72.31 72 GLY A O 1
ATOM 566 N N . GLU A 1 73 ? 10.167 -16.104 -15.711 1.00 78.69 73 GLU A N 1
ATOM 567 C CA . GLU A 1 73 ? 10.678 -15.490 -14.489 1.00 78.69 73 GLU A CA 1
ATOM 568 C C . GLU A 1 73 ? 10.519 -13.968 -14.477 1.00 78.69 73 GLU A C 1
ATOM 570 O O . GLU A 1 73 ? 10.640 -13.287 -15.491 1.00 78.69 73 GLU A O 1
ATOM 575 N N . LEU A 1 74 ? 10.288 -13.427 -13.281 1.00 83.62 74 LEU A N 1
ATOM 576 C CA . LEU A 1 74 ? 10.398 -11.995 -13.029 1.00 83.62 74 LEU A CA 1
ATOM 577 C C . LEU A 1 74 ? 11.863 -11.575 -12.933 1.00 83.62 74 LEU A C 1
ATOM 579 O O . LEU A 1 74 ? 12.698 -12.288 -12.369 1.00 83.62 74 LEU A O 1
ATOM 583 N N . TRP A 1 75 ? 12.133 -10.352 -13.363 1.00 82.31 75 TRP A N 1
ATOM 584 C CA . TRP A 1 75 ? 13.403 -9.685 -13.123 1.00 82.31 75 TRP A CA 1
ATOM 585 C C . TRP A 1 75 ? 13.690 -9.532 -11.633 1.00 82.31 75 TRP A C 1
ATOM 587 O O . TRP A 1 75 ? 12.776 -9.356 -10.824 1.00 82.31 75 TRP A O 1
ATOM 597 N N . GLU A 1 76 ? 14.973 -9.566 -11.267 1.00 83.44 76 GLU A N 1
ATOM 598 C CA . GLU A 1 76 ? 15.375 -9.537 -9.857 1.00 83.44 76 GLU A CA 1
ATOM 599 C C . GLU A 1 76 ? 14.912 -8.263 -9.144 1.00 83.44 76 GLU A C 1
ATOM 601 O O . GLU A 1 76 ? 14.483 -8.335 -7.997 1.00 83.44 76 GLU A O 1
ATOM 606 N N . LEU A 1 77 ? 14.875 -7.130 -9.854 1.00 81.81 77 LEU A N 1
ATOM 607 C CA . LEU A 1 77 ? 14.304 -5.882 -9.344 1.00 81.81 77 LEU A CA 1
ATOM 608 C C . LEU A 1 77 ? 12.833 -6.056 -8.935 1.00 81.81 77 LEU A C 1
ATOM 610 O O . LEU A 1 77 ? 12.422 -5.657 -7.852 1.00 81.81 77 LEU A O 1
ATOM 614 N N . TYR A 1 78 ? 12.031 -6.711 -9.775 1.00 89.06 78 TYR A N 1
ATOM 615 C CA . TYR A 1 78 ? 10.608 -6.908 -9.496 1.00 89.06 78 TYR A CA 1
ATOM 616 C C . TYR A 1 78 ? 10.397 -7.957 -8.403 1.00 89.06 78 TYR A C 1
ATOM 618 O O . TYR A 1 78 ? 9.475 -7.834 -7.594 1.00 89.06 78 TYR A O 1
ATOM 626 N N . LYS A 1 79 ? 11.271 -8.971 -8.338 1.00 91.12 79 LYS A N 1
ATOM 627 C CA . LYS A 1 79 ? 11.321 -9.923 -7.221 1.00 91.12 79 LYS A CA 1
ATOM 628 C C . LYS A 1 79 ? 11.625 -9.191 -5.910 1.00 91.12 79 LYS A C 1
ATOM 630 O O . LYS A 1 79 ? 10.977 -9.477 -4.905 1.00 91.12 79 LYS A O 1
ATOM 635 N N . GLU A 1 80 ? 12.549 -8.235 -5.912 1.00 89.38 80 GLU A N 1
ATOM 636 C CA . GLU A 1 80 ? 12.881 -7.414 -4.747 1.00 89.38 80 GLU A CA 1
ATOM 637 C C . GLU A 1 80 ? 11.719 -6.516 -4.319 1.00 89.38 80 GLU A C 1
ATOM 639 O O . GLU A 1 80 ? 11.330 -6.558 -3.150 1.00 89.38 80 GLU A O 1
ATOM 644 N N . ASP A 1 81 ? 11.083 -5.811 -5.256 1.00 91.25 81 ASP A N 1
ATOM 645 C CA . ASP A 1 81 ? 9.875 -5.026 -4.981 1.00 91.25 81 ASP A CA 1
ATOM 646 C C . ASP A 1 81 ? 8.785 -5.898 -4.346 1.00 91.25 81 ASP A C 1
ATOM 648 O O . ASP A 1 81 ? 8.236 -5.573 -3.289 1.00 91.25 81 ASP A O 1
ATOM 652 N N . ASN A 1 82 ? 8.512 -7.062 -4.941 1.00 93.69 82 ASN A N 1
ATOM 653 C CA . ASN A 1 82 ? 7.540 -8.026 -4.435 1.00 93.69 82 ASN A CA 1
ATOM 654 C C . ASN A 1 82 ? 7.884 -8.507 -3.015 1.00 93.69 82 ASN A C 1
ATOM 656 O O . ASN A 1 82 ? 6.998 -8.561 -2.149 1.00 93.69 82 ASN A O 1
ATOM 660 N N . ARG A 1 83 ? 9.162 -8.834 -2.756 1.00 90.94 83 ARG A N 1
ATOM 661 C CA . ARG A 1 83 ? 9.669 -9.209 -1.425 1.00 90.94 83 ARG A CA 1
ATOM 662 C C . ARG A 1 83 ? 9.533 -8.061 -0.430 1.00 90.94 83 ARG A C 1
ATOM 664 O O . ARG A 1 83 ? 9.229 -8.332 0.727 1.00 90.94 83 ARG A O 1
ATOM 671 N N . SER A 1 84 ? 9.635 -6.810 -0.858 1.00 90.75 84 SER A N 1
ATOM 672 C CA . SER A 1 84 ? 9.514 -5.612 -0.012 1.00 90.75 84 SER A CA 1
ATOM 673 C C . SER A 1 84 ? 8.070 -5.153 0.240 1.00 90.75 84 SER A C 1
ATOM 675 O O . SER A 1 84 ? 7.838 -4.113 0.864 1.00 90.75 84 SER A O 1
ATOM 677 N N . GLY A 1 85 ? 7.080 -5.937 -0.197 1.00 92.31 85 GLY A N 1
ATOM 678 C CA . GLY A 1 85 ? 5.657 -5.641 -0.001 1.00 92.31 85 GLY A CA 1
ATOM 679 C C . GLY A 1 85 ? 4.920 -5.245 -1.281 1.00 92.31 85 GLY A C 1
ATOM 680 O O . GLY A 1 85 ? 3.708 -5.071 -1.226 1.00 92.31 85 GLY A O 1
ATOM 681 N N . GLY A 1 86 ? 5.618 -5.197 -2.415 1.00 94.44 86 GLY A N 1
ATOM 682 C CA . GLY A 1 86 ? 5.136 -4.669 -3.686 1.00 94.44 86 GLY A CA 1
ATOM 683 C C . GLY A 1 86 ? 5.575 -3.219 -3.895 1.00 94.44 86 GLY A C 1
ATOM 684 O O . GLY A 1 86 ? 5.904 -2.503 -2.940 1.00 94.44 86 GLY A O 1
ATOM 685 N N . ILE A 1 87 ? 5.531 -2.772 -5.150 1.00 93.69 87 ILE A N 1
ATOM 686 C CA . ILE A 1 87 ? 5.581 -1.334 -5.463 1.00 93.69 87 ILE A CA 1
ATOM 687 C C . ILE A 1 87 ? 4.334 -0.676 -4.881 1.00 93.69 87 ILE A C 1
ATOM 689 O O . ILE A 1 87 ? 3.408 -1.362 -4.460 1.00 93.69 87 ILE A O 1
ATOM 693 N N . GLY A 1 88 ? 4.238 0.643 -4.853 1.00 93.44 88 GLY A N 1
ATOM 694 C CA . GLY A 1 88 ? 2.938 1.201 -4.478 1.00 93.44 88 GLY A CA 1
ATOM 695 C C . GLY A 1 88 ? 2.638 2.537 -5.076 1.00 93.44 88 GLY A C 1
ATOM 696 O O . GLY A 1 88 ? 2.322 3.512 -4.413 1.00 93.44 88 GLY A O 1
ATOM 697 N N . HIS A 1 89 ? 2.716 2.497 -6.377 1.00 92.62 89 HIS A N 1
ATOM 698 C CA . HIS A 1 89 ? 1.701 3.058 -7.229 1.00 92.62 89 HIS A CA 1
ATOM 699 C C . HIS A 1 89 ? 1.010 1.871 -7.901 1.00 92.62 89 HIS A C 1
ATOM 701 O O . HIS A 1 89 ? 1.538 0.750 -7.902 1.00 92.62 89 HIS A O 1
ATOM 707 N N . ASP A 1 90 ? -0.174 2.120 -8.438 1.00 94.75 90 ASP A N 1
ATOM 708 C CA . ASP A 1 90 ? -0.774 1.197 -9.385 1.00 94.75 90 ASP A CA 1
ATOM 709 C C . ASP A 1 90 ? 0.023 1.238 -10.695 1.00 94.75 90 ASP A C 1
ATOM 711 O O . ASP A 1 90 ? 0.875 2.107 -10.896 1.00 94.75 90 ASP A O 1
ATOM 715 N N . LEU A 1 91 ? -0.220 0.279 -11.580 1.00 92.94 91 LEU A N 1
ATOM 716 C CA . LEU A 1 91 ? 0.312 0.312 -12.935 1.00 92.94 91 LEU A CA 1
ATOM 717 C C . LEU A 1 91 ? -0.858 0.211 -13.909 1.00 92.94 91 LEU A C 1
ATOM 719 O O . LEU A 1 91 ? -1.832 -0.494 -13.637 1.00 92.94 91 LEU A O 1
ATOM 723 N N . ASP A 1 92 ? -0.767 0.919 -15.028 1.00 92.00 92 ASP A N 1
ATOM 724 C CA . ASP A 1 92 ? -1.749 0.795 -16.098 1.00 92.00 92 ASP A CA 1
ATOM 725 C C . ASP A 1 92 ? -1.554 -0.499 -16.913 1.00 92.00 92 ASP A C 1
ATOM 727 O O . ASP A 1 92 ? -0.691 -1.333 -16.626 1.00 92.00 92 ASP A O 1
ATOM 731 N N . GLN A 1 93 ? -2.365 -0.674 -17.957 1.00 92.06 93 GLN A N 1
ATOM 732 C CA . GLN A 1 93 ? -2.330 -1.869 -18.806 1.00 92.06 93 GLN A CA 1
ATOM 733 C C . GLN A 1 93 ? -1.004 -2.077 -19.561 1.00 92.06 93 GLN A C 1
ATOM 735 O O . GLN A 1 93 ? -0.730 -3.194 -20.000 1.00 92.06 93 GLN A O 1
ATOM 740 N N . TYR A 1 94 ? -0.180 -1.036 -19.696 1.00 93.00 94 TYR A N 1
ATOM 741 C CA . TYR A 1 94 ? 1.141 -1.088 -20.329 1.00 93.00 94 TYR A CA 1
ATOM 742 C C . TYR A 1 94 ? 2.257 -1.303 -19.295 1.00 93.00 94 TYR A C 1
ATOM 744 O O . TYR A 1 94 ? 3.366 -1.709 -19.639 1.00 93.00 94 TYR A O 1
ATOM 752 N N . GLY A 1 95 ? 1.959 -1.106 -18.008 1.00 91.00 95 GLY A N 1
ATOM 753 C CA . GLY A 1 95 ? 2.924 -1.167 -16.915 1.00 91.00 95 GLY A CA 1
ATOM 754 C C . GLY A 1 95 ? 3.499 0.199 -16.537 1.00 91.00 95 GLY A C 1
ATOM 755 O O . GLY A 1 95 ? 4.539 0.245 -15.881 1.00 91.00 95 GLY A O 1
ATOM 756 N N . LEU A 1 96 ? 2.878 1.304 -16.964 1.00 90.38 96 LEU A N 1
ATOM 757 C CA . LEU A 1 96 ? 3.290 2.652 -16.577 1.00 90.38 96 LEU A CA 1
ATOM 758 C C . LEU A 1 96 ? 2.747 3.004 -15.185 1.00 90.38 96 LEU A C 1
ATOM 760 O O . LEU A 1 96 ? 1.633 2.596 -14.850 1.00 90.38 96 LEU A O 1
ATOM 764 N N . PRO A 1 97 ? 3.491 3.786 -14.377 1.00 89.94 97 PRO A N 1
ATOM 765 C CA . PRO A 1 97 ? 3.035 4.221 -13.063 1.00 89.94 97 PRO A CA 1
ATOM 766 C C . PRO A 1 97 ? 1.713 4.988 -13.101 1.00 89.94 97 PRO A C 1
ATOM 768 O O . PRO A 1 97 ? 1.571 5.987 -13.810 1.00 89.94 97 PRO A O 1
ATOM 771 N N . ASP A 1 98 ? 0.789 4.559 -12.251 1.00 91.19 98 ASP A N 1
ATOM 772 C CA . ASP A 1 98 ? -0.459 5.236 -11.943 1.00 91.19 98 ASP A CA 1
ATOM 773 C C . ASP A 1 98 ? -0.450 5.700 -10.480 1.00 91.19 98 ASP A C 1
ATOM 775 O O . ASP A 1 98 ? -0.599 4.930 -9.524 1.00 91.19 98 ASP A O 1
ATOM 779 N N . TRP A 1 99 ? -0.294 7.011 -10.316 1.00 90.50 99 TRP A N 1
ATOM 780 C CA . TRP A 1 99 ? -0.195 7.679 -9.023 1.00 90.50 99 TRP A CA 1
ATOM 781 C C . TRP A 1 99 ? -1.557 8.023 -8.408 1.00 90.50 99 TRP A C 1
ATOM 783 O O . TRP A 1 99 ? -1.627 8.878 -7.527 1.00 90.50 99 TRP A O 1
ATOM 793 N N . SER A 1 100 ? -2.640 7.340 -8.806 1.00 91.69 100 SER A N 1
ATOM 794 C CA . SER A 1 100 ? -3.980 7.500 -8.213 1.00 91.69 100 SER A CA 1
ATOM 795 C C . SER A 1 100 ? -3.960 7.414 -6.681 1.00 91.69 100 SER A C 1
ATOM 797 O O . SER A 1 100 ? -4.729 8.100 -6.008 1.00 91.69 100 SER A O 1
ATOM 799 N N . ILE A 1 101 ? -3.046 6.624 -6.102 1.00 91.62 101 ILE A N 1
ATOM 800 C CA . ILE A 1 101 ? -2.833 6.545 -4.649 1.00 91.62 101 ILE A CA 1
ATOM 801 C C . ILE A 1 101 ? -2.497 7.893 -4.001 1.00 91.62 101 ILE A C 1
ATOM 803 O O . ILE A 1 101 ? -2.866 8.090 -2.845 1.00 91.62 101 ILE A O 1
ATOM 807 N N . GLU A 1 102 ? -1.901 8.831 -4.734 1.00 89.81 102 GLU A N 1
ATOM 808 C CA . GLU A 1 102 ? -1.507 10.172 -4.282 1.00 89.81 102 GLU A CA 1
ATOM 809 C C . GLU A 1 102 ? -2.409 11.301 -4.785 1.00 89.81 102 GLU A C 1
ATOM 811 O O . GLU A 1 102 ? -2.391 12.384 -4.208 1.00 89.81 102 GLU A O 1
ATOM 816 N N . THR A 1 103 ? -3.192 11.073 -5.840 1.00 89.31 103 THR A N 1
ATOM 817 C CA . THR A 1 103 ? -3.972 12.136 -6.501 1.00 89.31 103 THR A CA 1
ATOM 818 C C . THR A 1 103 ? -5.482 11.947 -6.402 1.00 89.31 103 THR A C 1
ATOM 820 O O . THR A 1 103 ? -6.228 12.921 -6.440 1.00 89.31 103 THR A O 1
ATOM 823 N N . THR A 1 104 ? -5.961 10.708 -6.266 1.00 92.81 104 THR A N 1
ATOM 824 C CA . THR A 1 104 ? -7.399 10.409 -6.254 1.00 92.81 104 THR A CA 1
ATOM 825 C C . THR A 1 104 ? -7.963 10.511 -4.841 1.00 92.81 104 THR A C 1
ATOM 827 O O . THR A 1 104 ? -7.599 9.714 -3.967 1.00 92.81 104 THR A O 1
ATOM 830 N N . LEU A 1 105 ? -8.897 11.442 -4.637 1.00 94.44 105 LEU A N 1
ATOM 831 C CA . LEU A 1 105 ? -9.704 11.556 -3.422 1.00 94.44 105 LEU A CA 1
ATOM 832 C C . LEU A 1 105 ? -10.958 10.687 -3.531 1.00 94.44 105 LEU A C 1
ATOM 834 O O . LEU A 1 105 ? -11.734 10.810 -4.477 1.00 94.44 105 LEU A O 1
ATOM 838 N N . LEU A 1 106 ? -11.157 9.814 -2.548 1.00 94.94 106 LEU A N 1
ATOM 839 C CA . LEU A 1 106 ? -12.393 9.057 -2.373 1.00 94.94 106 LEU A CA 1
ATOM 840 C C . LEU A 1 106 ? -13.309 9.780 -1.370 1.00 94.94 106 LEU A C 1
ATOM 842 O O . LEU A 1 106 ? -12.839 10.625 -0.601 1.00 94.94 106 LEU A O 1
ATOM 846 N N . PRO A 1 107 ? -14.614 9.456 -1.324 1.00 93.88 107 PRO A N 1
ATOM 847 C CA . PRO A 1 107 ? -15.517 10.026 -0.329 1.00 93.88 107 PRO A CA 1
ATOM 848 C C . PRO A 1 107 ? -14.965 9.889 1.097 1.00 93.88 107 PRO A C 1
ATOM 850 O O . PRO A 1 107 ? -14.503 8.816 1.491 1.00 93.88 107 PRO A O 1
ATOM 853 N N . SER A 1 108 ? -15.006 10.982 1.863 1.00 89.75 108 SER A N 1
ATOM 854 C CA . SER A 1 108 ? -14.487 11.080 3.242 1.00 89.75 108 SER A CA 1
ATOM 855 C C . SER A 1 108 ? -12.974 10.926 3.405 1.00 89.75 108 SER A C 1
ATOM 857 O O . SER A 1 108 ? -12.502 10.755 4.528 1.00 89.75 108 SER A O 1
ATOM 859 N N . ASP A 1 109 ? -12.204 10.971 2.319 1.00 93.94 109 ASP A N 1
ATOM 860 C CA . ASP A 1 109 ? -10.759 11.148 2.426 1.00 93.94 109 ASP A CA 1
ATOM 861 C C . ASP A 1 109 ? -10.433 12.568 2.911 1.00 93.94 109 ASP A C 1
ATOM 863 O O . ASP A 1 109 ? -11.140 13.528 2.599 1.00 93.94 109 ASP A O 1
ATOM 867 N N . ILE A 1 110 ? -9.347 12.699 3.673 1.00 91.56 110 ILE A N 1
ATOM 868 C CA . ILE A 1 110 ? -8.842 13.988 4.153 1.00 91.56 110 ILE A CA 1
ATOM 869 C C . ILE A 1 110 ? -7.499 14.242 3.477 1.00 91.56 110 ILE A C 1
ATOM 871 O O . ILE A 1 110 ? -6.550 13.483 3.667 1.00 91.56 110 ILE A O 1
ATOM 875 N N . GLN A 1 111 ? -7.418 15.311 2.692 1.00 91.19 111 GLN A N 1
ATOM 876 C CA . GLN A 1 111 ? -6.162 15.789 2.124 1.00 91.19 111 GLN A CA 1
ATOM 877 C C . GLN A 1 111 ? -5.513 16.771 3.099 1.00 91.19 111 GLN A C 1
ATOM 879 O O . GLN A 1 111 ? -6.167 17.728 3.511 1.00 91.19 111 GLN A O 1
ATOM 884 N N . ILE A 1 112 ? -4.257 16.527 3.485 1.00 86.12 112 ILE A N 1
ATOM 885 C CA . ILE A 1 112 ? -3.520 17.434 4.378 1.00 86.12 112 ILE A CA 1
ATOM 886 C C . ILE A 1 112 ? -3.023 18.648 3.578 1.00 86.12 112 ILE A C 1
ATOM 888 O O . ILE A 1 112 ? -3.442 19.772 3.835 1.00 86.12 112 ILE A O 1
ATOM 892 N N . GLU A 1 113 ? -2.195 18.412 2.565 1.00 86.88 113 GLU A N 1
ATOM 893 C CA . GLU A 1 113 ? -1.772 19.386 1.558 1.00 86.88 113 GLU A CA 1
ATOM 894 C C . GLU A 1 113 ? -1.910 18.763 0.156 1.00 86.88 113 GLU A C 1
ATOM 896 O O . GLU A 1 113 ? -1.792 17.539 -0.003 1.00 86.88 113 GLU A O 1
ATOM 901 N N . PRO A 1 114 ? -2.178 19.573 -0.883 1.00 82.94 114 PRO A N 1
ATOM 902 C CA . PRO A 1 114 ? -2.132 19.107 -2.261 1.00 82.94 114 PRO A CA 1
ATOM 903 C C . PRO A 1 114 ? -0.748 18.579 -2.639 1.00 82.94 114 PRO A C 1
ATOM 905 O O . PRO A 1 114 ? 0.270 19.098 -2.187 1.00 82.94 114 PRO A O 1
ATOM 908 N N . ARG A 1 115 ? -0.712 17.572 -3.517 1.00 81.44 115 ARG A N 1
ATOM 909 C CA . ARG A 1 115 ? 0.532 17.128 -4.153 1.00 81.44 115 ARG A CA 1
ATOM 910 C C . ARG A 1 115 ? 1.120 18.291 -4.958 1.00 81.44 115 ARG A C 1
ATOM 912 O O . ARG A 1 115 ? 0.419 18.873 -5.781 1.00 81.44 115 ARG A O 1
ATOM 919 N N . SER A 1 116 ? 2.400 18.581 -4.741 1.00 79.38 116 SER A N 1
ATOM 920 C CA . SER A 1 116 ? 3.121 19.635 -5.461 1.00 79.38 116 SER A CA 1
ATOM 921 C C . SER A 1 116 ? 3.128 19.382 -6.973 1.00 79.38 116 SER A C 1
ATOM 923 O O . SER A 1 116 ? 3.323 18.245 -7.422 1.00 79.38 116 SER A O 1
ATOM 925 N N . GLU A 1 117 ? 2.936 20.447 -7.753 1.00 68.88 117 GLU A N 1
ATOM 926 C CA . GLU A 1 117 ? 3.041 20.418 -9.215 1.00 68.88 117 GLU A CA 1
ATOM 927 C C . GLU A 1 117 ? 4.486 20.125 -9.662 1.00 68.88 117 GLU A C 1
ATOM 929 O O . GLU A 1 117 ? 5.447 20.408 -8.948 1.00 68.88 117 GLU A O 1
ATOM 934 N N . GLY A 1 118 ? 4.654 19.527 -10.846 1.00 65.62 118 GLY A N 1
ATOM 935 C CA . GLY A 1 118 ? 5.977 19.271 -11.437 1.00 65.62 118 GLY A CA 1
ATOM 936 C C . GLY A 1 118 ? 6.708 18.018 -10.936 1.00 65.62 118 GLY A C 1
ATOM 937 O O . GLY A 1 118 ? 7.826 17.759 -11.367 1.00 65.62 118 GLY A O 1
ATOM 938 N N . ARG A 1 119 ? 6.090 17.200 -10.069 1.00 64.19 119 ARG A N 1
ATOM 939 C CA . ARG A 1 119 ? 6.631 15.876 -9.686 1.00 64.19 119 ARG A CA 1
ATOM 940 C C . ARG A 1 119 ? 6.447 14.794 -10.745 1.00 64.19 119 ARG A C 1
ATOM 942 O O . ARG A 1 119 ? 6.960 13.684 -10.590 1.00 64.19 119 ARG A O 1
ATOM 949 N N . ASP A 1 120 ? 5.670 15.084 -11.777 1.00 65.94 120 ASP A N 1
ATOM 950 C CA . ASP A 1 120 ? 5.474 14.150 -12.869 1.00 65.94 120 ASP A CA 1
ATOM 951 C C . ASP A 1 120 ? 6.732 14.164 -13.729 1.00 65.94 120 ASP A C 1
ATOM 953 O O . ASP A 1 120 ? 7.133 15.190 -14.274 1.00 65.94 120 ASP A O 1
ATOM 957 N N . VAL A 1 121 ? 7.392 13.009 -13.787 1.00 66.31 121 VAL A N 1
ATOM 958 C CA . VAL A 1 121 ? 8.618 12.840 -14.561 1.00 66.31 121 VAL A CA 1
ATOM 959 C C . VAL A 1 121 ? 8.297 13.119 -16.024 1.00 66.31 121 VAL A C 1
ATOM 961 O O . VAL A 1 121 ? 7.373 12.518 -16.579 1.00 66.31 121 VAL A O 1
ATOM 964 N N . ASP A 1 122 ? 9.074 14.001 -16.651 1.00 75.69 122 ASP A N 1
ATOM 965 C CA . ASP A 1 122 ? 9.005 14.212 -18.091 1.00 75.69 122 ASP A CA 1
ATOM 966 C C . ASP A 1 122 ? 9.342 12.895 -18.800 1.00 75.69 122 ASP A C 1
ATOM 968 O O . ASP A 1 122 ? 10.496 12.463 -18.885 1.00 75.69 122 ASP A O 1
ATOM 972 N N . ARG A 1 123 ? 8.286 12.231 -19.275 1.00 73.50 123 ARG A N 1
ATOM 973 C CA . ARG A 1 123 ? 8.355 10.908 -19.893 1.00 73.50 123 ARG A CA 1
ATOM 974 C C . ARG A 1 123 ? 9.246 10.922 -21.126 1.00 73.50 123 ARG A C 1
ATOM 976 O O . ARG A 1 123 ? 10.004 9.978 -21.317 1.00 73.50 123 ARG A O 1
ATOM 983 N N . ALA A 1 124 ? 9.187 11.983 -21.931 1.00 76.25 124 ALA A N 1
ATOM 984 C CA . ALA A 1 124 ? 9.991 12.087 -23.143 1.00 76.25 124 ALA A CA 1
ATOM 985 C C . ALA A 1 124 ? 11.480 12.163 -22.791 1.00 76.25 124 ALA A C 1
ATOM 987 O O . ALA A 1 124 ? 12.291 11.428 -23.358 1.00 76.25 124 ALA A O 1
ATOM 988 N N . ASN A 1 125 ? 11.826 12.970 -21.786 1.00 82.62 125 ASN A N 1
ATOM 989 C CA . ASN A 1 125 ? 13.194 13.053 -21.284 1.00 82.62 125 ASN A CA 1
ATOM 990 C C . ASN A 1 125 ? 13.671 11.735 -20.659 1.00 82.62 125 ASN A C 1
ATOM 992 O O . ASN A 1 125 ? 14.798 11.317 -20.919 1.00 82.62 125 ASN A O 1
ATOM 996 N N . LEU A 1 126 ? 12.825 11.035 -19.897 1.00 81.12 126 LEU A N 1
ATOM 997 C CA . LEU A 1 126 ? 13.183 9.748 -19.296 1.00 81.12 126 LEU A CA 1
ATOM 998 C C . LEU A 1 126 ? 13.447 8.669 -20.356 1.00 81.12 126 LEU A C 1
ATOM 1000 O O . LEU A 1 126 ? 14.467 7.983 -20.294 1.00 81.12 126 LEU A O 1
ATOM 1004 N N . ILE A 1 127 ? 12.554 8.545 -21.344 1.00 85.31 127 ILE A N 1
ATOM 1005 C CA . ILE A 1 127 ? 12.708 7.607 -22.465 1.00 85.31 127 ILE A CA 1
ATOM 1006 C C . ILE A 1 127 ? 13.989 7.927 -23.235 1.00 85.31 127 ILE A C 1
ATOM 1008 O O . ILE A 1 127 ? 14.770 7.021 -23.525 1.00 85.31 127 ILE A O 1
ATOM 1012 N N . PHE A 1 128 ? 14.238 9.206 -23.525 1.00 86.69 128 PHE A N 1
ATOM 1013 C CA . PHE A 1 128 ? 15.447 9.647 -24.212 1.00 86.69 128 PHE A CA 1
ATOM 1014 C C . PHE A 1 128 ? 16.716 9.302 -23.419 1.00 86.69 128 PHE A C 1
ATOM 1016 O O . PHE A 1 128 ? 17.636 8.683 -23.957 1.00 86.69 128 PHE A O 1
ATOM 1023 N N . MET A 1 129 ? 16.758 9.636 -22.125 1.00 90.25 129 MET A N 1
ATOM 1024 C CA . MET A 1 129 ? 17.894 9.338 -21.248 1.00 90.25 129 MET A CA 1
ATOM 1025 C C . MET A 1 129 ? 18.164 7.837 -21.148 1.00 90.25 129 MET A C 1
ATOM 1027 O O . MET A 1 129 ? 19.299 7.401 -21.352 1.00 90.25 129 MET A O 1
ATOM 1031 N N . TYR A 1 130 ? 17.137 7.035 -20.861 1.00 91.38 130 TYR A N 1
ATOM 1032 C CA . TYR A 1 130 ? 17.299 5.590 -20.746 1.00 91.38 130 TYR A CA 1
ATOM 1033 C C . TYR A 1 130 ? 17.626 4.937 -22.087 1.00 91.38 130 TYR A C 1
ATOM 1035 O O . TYR A 1 130 ? 18.449 4.026 -22.120 1.00 91.38 130 TYR A O 1
ATOM 1043 N N . GLY A 1 131 ? 17.051 5.414 -23.193 1.00 91.88 131 GLY A N 1
ATOM 1044 C CA . GLY A 1 131 ? 17.370 4.941 -24.538 1.00 91.88 131 GLY A CA 1
ATOM 1045 C C . GLY A 1 131 ? 18.838 5.169 -24.899 1.00 91.88 131 GLY A C 1
ATOM 1046 O O . GLY A 1 131 ? 19.514 4.244 -25.353 1.00 91.88 131 GLY A O 1
ATOM 1047 N N . ASN A 1 132 ? 19.363 6.365 -24.619 1.00 93.69 132 ASN A N 1
ATOM 1048 C CA . ASN A 1 132 ? 20.774 6.686 -24.839 1.00 93.69 132 ASN A CA 1
ATOM 1049 C C . ASN A 1 132 ? 21.697 5.864 -23.936 1.00 93.69 132 ASN A C 1
ATOM 1051 O O . ASN A 1 132 ? 22.682 5.300 -24.412 1.00 93.69 132 ASN A O 1
ATOM 1055 N N . ALA A 1 133 ? 21.363 5.740 -22.648 1.00 94.88 133 ALA A N 1
ATOM 1056 C CA . ALA A 1 133 ? 22.122 4.906 -21.722 1.00 94.88 133 ALA A CA 1
ATOM 1057 C C . ALA A 1 133 ? 22.125 3.434 -22.164 1.00 94.88 133 ALA A C 1
ATOM 1059 O O . ALA A 1 133 ? 23.158 2.768 -22.090 1.00 94.88 133 ALA A O 1
ATOM 1060 N N . LEU A 1 134 ? 20.992 2.927 -22.660 1.00 95.19 134 LEU A N 1
ATOM 1061 C CA . LEU A 1 134 ? 20.869 1.553 -23.141 1.00 95.19 134 LEU A CA 1
ATOM 1062 C C . LEU A 1 134 ? 21.767 1.337 -24.355 1.00 95.19 134 LEU A C 1
ATOM 1064 O O . LEU A 1 134 ? 22.526 0.372 -24.387 1.00 95.19 134 LEU A O 1
ATOM 1068 N N . ARG A 1 135 ? 21.729 2.264 -25.317 1.00 95.06 135 ARG A N 1
ATOM 1069 C CA . ARG A 1 135 ? 22.604 2.237 -26.489 1.00 95.06 135 ARG A CA 1
ATOM 1070 C C . ARG A 1 135 ? 24.079 2.229 -26.090 1.00 95.06 135 ARG A C 1
ATOM 1072 O O . ARG A 1 135 ? 24.820 1.383 -26.573 1.00 95.06 135 ARG A O 1
ATOM 1079 N N . HIS A 1 136 ? 24.481 3.102 -25.168 1.00 95.44 136 HIS A N 1
ATOM 1080 C CA . HIS A 1 136 ? 25.861 3.159 -24.690 1.00 95.44 136 HIS A CA 1
ATOM 1081 C C . HIS A 1 136 ? 26.309 1.846 -24.032 1.00 95.44 136 HIS A C 1
ATOM 1083 O O . HIS A 1 136 ? 27.397 1.352 -24.313 1.00 95.44 136 HIS A O 1
ATOM 1089 N N . ASN A 1 137 ? 25.462 1.234 -23.195 1.00 95.19 137 ASN A N 1
ATOM 1090 C CA . ASN A 1 137 ? 25.795 -0.051 -22.576 1.00 95.19 137 ASN A CA 1
ATOM 1091 C C . ASN A 1 137 ? 25.851 -1.194 -23.610 1.00 95.19 137 ASN A C 1
ATOM 1093 O O . ASN A 1 137 ? 26.694 -2.080 -23.489 1.00 95.19 137 ASN A O 1
ATOM 1097 N N . LEU A 1 138 ? 24.990 -1.179 -24.634 1.00 95.38 138 LEU A N 1
ATOM 1098 C CA . LEU A 1 138 ? 25.030 -2.154 -25.731 1.00 95.38 138 LEU A CA 1
ATOM 1099 C C . LEU A 1 138 ? 26.307 -2.021 -26.569 1.00 95.38 138 LEU A C 1
ATOM 1101 O O . LEU A 1 138 ? 26.913 -3.031 -26.909 1.00 95.38 138 LEU A O 1
ATOM 1105 N N . GLU A 1 139 ? 26.736 -0.793 -26.868 1.00 95.06 139 GLU A N 1
ATOM 1106 C CA . GLU A 1 139 ? 28.008 -0.520 -27.547 1.00 95.06 139 GLU A CA 1
ATOM 1107 C C . GLU A 1 139 ? 29.201 -0.969 -26.686 1.00 95.06 139 GLU A C 1
ATOM 1109 O O . GLU A 1 139 ? 30.129 -1.596 -27.199 1.00 95.06 139 GLU A O 1
ATOM 1114 N N . ALA A 1 140 ? 29.144 -0.736 -25.369 1.00 93.50 140 ALA A N 1
ATOM 1115 C CA . ALA A 1 140 ? 30.188 -1.150 -24.438 1.00 93.50 140 ALA A CA 1
ATOM 1116 C C . ALA A 1 140 ? 30.424 -2.667 -24.454 1.00 93.50 140 ALA A C 1
ATOM 1118 O O . ALA A 1 140 ? 31.573 -3.076 -24.359 1.00 93.50 140 ALA A O 1
ATOM 1119 N N . LEU A 1 141 ? 29.394 -3.505 -24.648 1.00 91.94 141 LEU A N 1
ATOM 1120 C CA . LEU A 1 141 ? 29.559 -4.967 -24.751 1.00 91.94 141 LEU A CA 1
ATOM 1121 C C . LEU A 1 141 ? 30.493 -5.418 -25.888 1.00 91.94 141 LEU A C 1
ATOM 1123 O O . LEU A 1 141 ? 30.971 -6.551 -25.849 1.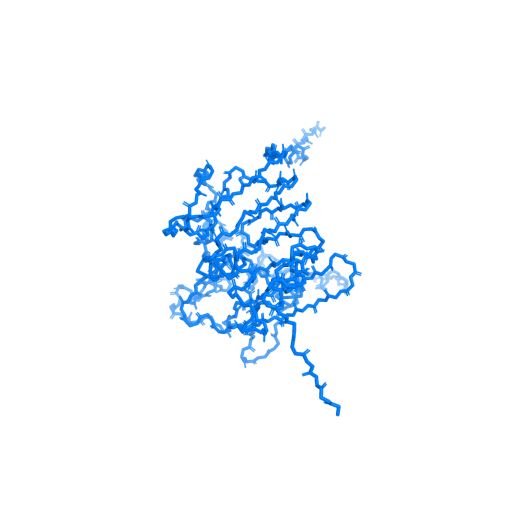00 91.94 141 LEU A O 1
ATOM 1127 N N . GLY A 1 142 ? 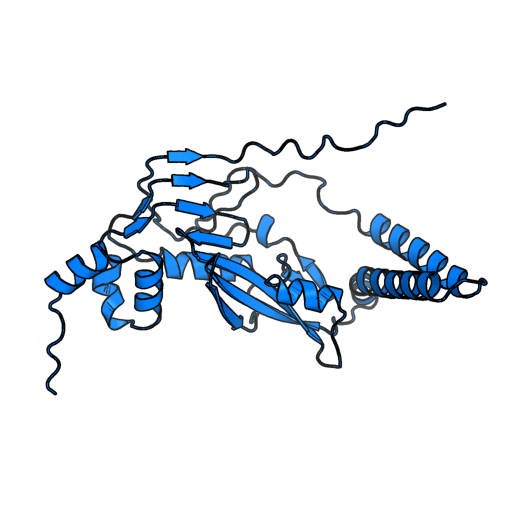30.734 -4.569 -26.893 1.00 88.75 142 GLY A N 1
ATOM 1128 C CA . GLY A 1 142 ? 31.688 -4.828 -27.973 1.00 88.75 142 GLY A CA 1
ATOM 1129 C C . GLY A 1 142 ? 33.146 -4.506 -27.625 1.00 88.75 142 GLY A C 1
ATOM 1130 O O . GLY A 1 142 ? 34.032 -4.825 -28.416 1.00 88.75 142 GLY A O 1
ATOM 1131 N N . ALA A 1 143 ? 33.406 -3.874 -26.478 1.00 92.06 143 ALA A N 1
ATOM 1132 C CA . ALA A 1 143 ? 34.746 -3.545 -26.005 1.00 92.06 143 ALA A CA 1
ATOM 1133 C C . ALA A 1 143 ? 35.341 -4.663 -25.134 1.00 92.06 143 ALA A C 1
ATOM 1135 O O . ALA A 1 143 ? 34.625 -5.457 -24.519 1.00 92.06 143 ALA A O 1
ATOM 1136 N N . GLU A 1 144 ? 36.671 -4.705 -25.057 1.00 93.31 144 GLU A N 1
ATOM 1137 C CA . GLU A 1 144 ? 37.384 -5.607 -24.155 1.00 93.31 144 GLU A CA 1
ATOM 1138 C C . GLU A 1 144 ? 37.180 -5.165 -22.697 1.00 93.31 144 GLU A C 1
ATOM 1140 O O . GLU A 1 144 ? 37.370 -3.997 -22.356 1.00 93.31 144 GLU A O 1
ATOM 1145 N N . MET A 1 145 ? 36.748 -6.095 -21.844 1.00 95.00 145 MET A N 1
ATOM 1146 C CA . MET A 1 145 ? 36.443 -5.840 -20.435 1.00 95.00 145 MET A CA 1
ATOM 1147 C C . MET A 1 145 ? 36.562 -7.117 -19.605 1.00 95.00 145 MET A C 1
ATOM 1149 O O . MET A 1 145 ? 36.460 -8.225 -20.138 1.00 95.00 145 MET A O 1
ATOM 1153 N N . ASP A 1 146 ? 36.730 -6.963 -18.293 1.00 96.50 146 ASP A N 1
ATOM 1154 C CA . ASP A 1 146 ? 36.730 -8.091 -17.366 1.00 96.50 146 ASP A CA 1
ATOM 1155 C C . ASP A 1 146 ? 35.312 -8.644 -17.098 1.00 96.50 146 ASP A C 1
ATOM 1157 O O . ASP A 1 146 ? 34.286 -8.033 -17.412 1.00 96.50 146 ASP A O 1
ATOM 1161 N N . GLU A 1 147 ? 35.242 -9.834 -16.498 1.00 95.69 147 GLU A N 1
ATOM 1162 C CA . GLU A 1 147 ? 33.974 -10.524 -16.220 1.00 95.69 147 GLU A CA 1
ATOM 1163 C C . GLU A 1 147 ? 33.051 -9.757 -15.256 1.00 95.69 147 GLU A C 1
ATOM 1165 O O . GLU A 1 147 ? 31.823 -9.817 -15.380 1.00 95.69 147 GLU A O 1
ATOM 1170 N N . LEU A 1 148 ? 33.606 -9.007 -14.297 1.00 95.12 148 LEU A N 1
ATOM 1171 C CA . LEU A 1 148 ? 32.811 -8.226 -13.349 1.00 95.12 148 LEU A CA 1
ATOM 1172 C C . LEU A 1 148 ? 32.202 -6.997 -14.036 1.00 95.12 148 LEU A C 1
ATOM 1174 O O . LEU A 1 148 ? 31.013 -6.716 -13.860 1.00 95.12 148 LEU A O 1
ATOM 1178 N N . GLN A 1 149 ? 32.995 -6.298 -14.845 1.00 93.75 149 GLN A N 1
ATOM 1179 C CA . GLN A 1 149 ? 32.559 -5.191 -15.691 1.00 93.75 149 GLN A CA 1
ATOM 1180 C C . GLN A 1 149 ? 31.449 -5.651 -16.634 1.00 93.75 149 GLN A C 1
ATOM 1182 O O . GLN A 1 149 ? 30.369 -5.056 -16.648 1.00 93.75 149 GLN A O 1
ATOM 1187 N N . LYS A 1 150 ? 31.652 -6.777 -17.324 1.00 94.44 150 LYS A N 1
ATOM 1188 C CA . LYS A 1 150 ? 30.659 -7.370 -18.224 1.00 94.44 150 LYS A CA 1
ATOM 1189 C C . LYS A 1 150 ? 29.348 -7.686 -17.519 1.00 94.44 150 LYS A C 1
ATOM 1191 O O . LYS A 1 150 ? 28.275 -7.329 -18.009 1.00 94.44 150 LYS A O 1
ATOM 1196 N N . LYS A 1 151 ? 29.412 -8.294 -16.333 1.00 93.69 151 LYS A N 1
ATOM 1197 C CA . LYS A 1 151 ? 28.224 -8.581 -15.519 1.00 93.69 151 LYS A CA 1
ATOM 1198 C C . LYS A 1 151 ? 27.466 -7.307 -15.133 1.00 93.69 151 LYS A C 1
ATOM 1200 O O . LYS A 1 151 ? 26.235 -7.301 -15.169 1.00 93.69 151 LYS A O 1
ATOM 1205 N N . ASN A 1 152 ? 28.175 -6.234 -14.786 1.00 92.12 152 ASN A N 1
ATOM 1206 C CA . ASN A 1 152 ? 27.564 -4.948 -14.447 1.00 92.12 152 ASN A CA 1
ATOM 1207 C C . ASN A 1 152 ? 26.901 -4.286 -15.664 1.00 92.12 152 ASN A C 1
ATOM 1209 O O . ASN A 1 152 ? 25.769 -3.820 -15.550 1.00 92.12 152 ASN A O 1
ATOM 1213 N N . VAL A 1 153 ? 27.550 -4.313 -16.833 1.00 94.12 153 VAL A N 1
ATOM 1214 C CA . VAL A 1 153 ? 26.976 -3.800 -18.090 1.00 94.12 153 VAL A CA 1
ATOM 1215 C C . VAL A 1 153 ? 25.699 -4.560 -18.453 1.00 94.12 153 VAL A C 1
ATOM 1217 O O . VAL A 1 153 ? 24.668 -3.939 -18.696 1.00 94.12 153 VAL A O 1
ATOM 1220 N N . ILE A 1 154 ? 25.709 -5.897 -18.399 1.00 92.06 154 ILE A N 1
ATOM 1221 C CA . ILE A 1 154 ? 24.511 -6.719 -18.653 1.00 92.06 154 ILE A CA 1
ATOM 1222 C C . ILE A 1 154 ? 23.389 -6.377 -17.664 1.00 92.06 154 ILE A C 1
ATOM 1224 O O . ILE A 1 154 ? 22.232 -6.227 -18.057 1.00 92.06 154 ILE A O 1
ATOM 1228 N N . LYS A 1 155 ? 23.716 -6.212 -16.376 1.00 90.38 155 LYS A N 1
ATOM 1229 C CA . LYS A 1 155 ? 22.737 -5.812 -15.358 1.00 90.38 155 LYS A CA 1
ATOM 1230 C C . LYS A 1 155 ? 22.108 -4.450 -15.685 1.00 90.38 155 LYS A C 1
ATOM 1232 O O . LYS A 1 155 ? 20.892 -4.313 -15.559 1.00 90.38 155 LYS A O 1
ATOM 1237 N N . ASN A 1 156 ? 22.907 -3.480 -16.130 1.00 91.50 156 ASN A N 1
ATOM 1238 C CA . ASN A 1 156 ? 22.426 -2.159 -16.538 1.00 91.50 156 ASN A CA 1
ATOM 1239 C C . ASN A 1 156 ? 21.549 -2.226 -17.790 1.00 91.50 156 ASN A C 1
ATOM 1241 O O . ASN A 1 156 ? 20.494 -1.600 -17.818 1.00 91.50 156 ASN A O 1
ATOM 1245 N N . ILE A 1 157 ? 21.941 -3.009 -18.799 1.00 92.94 157 ILE A N 1
ATOM 1246 C CA . ILE A 1 157 ? 21.139 -3.232 -20.011 1.00 92.94 157 ILE A CA 1
ATOM 1247 C C . ILE A 1 157 ? 19.762 -3.765 -19.636 1.00 92.94 157 ILE A C 1
ATOM 1249 O O . ILE A 1 157 ? 18.762 -3.170 -20.028 1.00 92.94 157 ILE A O 1
ATOM 1253 N N . ASN A 1 158 ? 19.712 -4.825 -18.828 1.00 89.56 158 ASN A N 1
ATOM 1254 C CA . ASN A 1 158 ? 18.452 -5.425 -18.395 1.00 89.56 158 ASN A CA 1
ATOM 1255 C C . ASN A 1 158 ? 17.593 -4.411 -17.621 1.00 89.56 158 ASN A C 1
ATOM 1257 O O . ASN A 1 158 ? 16.404 -4.275 -17.889 1.00 89.56 158 ASN A O 1
ATOM 1261 N N . PHE A 1 159 ? 18.195 -3.646 -16.702 1.00 88.69 159 PHE A N 1
ATOM 1262 C CA . PHE A 1 159 ? 17.492 -2.590 -15.967 1.00 88.69 159 PHE A CA 1
ATOM 1263 C C . PHE A 1 159 ? 16.889 -1.528 -16.900 1.00 88.69 159 PHE A C 1
ATOM 1265 O O . PHE A 1 159 ? 15.727 -1.150 -16.743 1.00 88.69 159 PHE A O 1
ATOM 1272 N N . LEU A 1 160 ? 17.662 -1.052 -17.876 1.00 91.56 160 LEU A N 1
ATOM 1273 C CA . LEU A 1 160 ? 17.233 -0.017 -18.814 1.00 91.56 160 LEU A CA 1
ATOM 1274 C C . LEU A 1 160 ? 16.159 -0.540 -19.772 1.00 91.56 160 LEU A C 1
ATOM 1276 O O . LEU A 1 160 ? 15.171 0.151 -20.006 1.00 91.56 160 LEU A O 1
ATOM 1280 N N . GLN A 1 161 ? 16.307 -1.765 -20.281 1.00 90.62 161 GLN A N 1
ATOM 1281 C CA . GLN A 1 161 ? 15.294 -2.413 -21.115 1.00 90.62 161 GLN A CA 1
ATOM 1282 C C . GLN A 1 161 ? 13.952 -2.511 -20.387 1.00 90.62 161 GLN A C 1
ATOM 1284 O O . GLN A 1 161 ? 12.938 -2.095 -20.941 1.00 90.62 161 GLN A O 1
ATOM 1289 N N . GLU A 1 162 ? 13.955 -2.968 -19.134 1.00 87.56 162 GLU A N 1
ATOM 1290 C CA . GLU A 1 162 ? 12.736 -3.084 -18.326 1.00 87.56 162 GLU A CA 1
ATOM 1291 C C . GLU A 1 162 ? 12.148 -1.736 -17.914 1.00 87.56 162 GLU A C 1
ATOM 1293 O O . GLU A 1 162 ? 10.933 -1.599 -17.799 1.00 87.56 162 GLU A O 1
ATOM 1298 N N . SER A 1 163 ? 12.987 -0.720 -17.718 1.00 87.31 163 SER A N 1
ATOM 1299 C CA . SER A 1 163 ? 12.522 0.637 -17.412 1.00 87.31 163 SER A CA 1
ATOM 1300 C C . SER A 1 163 ? 11.856 1.307 -18.619 1.00 87.31 163 SER A C 1
ATOM 1302 O O . SER A 1 163 ? 10.946 2.115 -18.450 1.00 87.31 163 SER A O 1
ATOM 1304 N N . ILE A 1 164 ? 12.293 0.972 -19.838 1.00 89.69 164 ILE A N 1
ATOM 1305 C CA . ILE A 1 164 ? 11.743 1.507 -21.093 1.00 89.69 164 ILE A CA 1
ATOM 1306 C C . ILE A 1 164 ? 10.534 0.689 -21.578 1.00 89.69 164 ILE A C 1
ATOM 1308 O O . ILE A 1 164 ? 9.669 1.233 -22.263 1.00 89.69 164 ILE A O 1
ATOM 1312 N N . LEU A 1 165 ? 10.456 -0.602 -21.235 1.00 89.50 165 LEU A N 1
ATOM 1313 C CA . LEU A 1 165 ? 9.443 -1.535 -21.739 1.00 89.50 165 LEU A CA 1
ATOM 1314 C C . LEU A 1 165 ? 8.001 -0.991 -21.655 1.00 89.50 165 LEU A C 1
ATOM 1316 O O . LEU A 1 165 ? 7.333 -1.022 -22.689 1.00 89.50 165 LEU A O 1
ATOM 1320 N N . PRO A 1 166 ? 7.519 -0.435 -20.524 1.00 90.81 166 PRO A N 1
ATOM 1321 C CA . PRO A 1 166 ? 6.157 0.095 -20.448 1.00 90.81 166 PRO A CA 1
ATOM 1322 C C . PRO A 1 166 ? 5.847 1.191 -21.472 1.00 90.81 166 PRO A C 1
ATOM 1324 O O . PRO A 1 166 ? 4.724 1.289 -21.956 1.00 90.81 166 PRO A O 1
ATOM 1327 N N . TYR A 1 167 ? 6.844 2.004 -21.828 1.00 89.88 167 TYR A N 1
ATOM 1328 C CA . TYR A 1 167 ? 6.684 3.080 -22.803 1.00 89.88 167 TYR A CA 1
ATOM 1329 C C . TYR A 1 167 ? 6.566 2.534 -24.225 1.00 89.88 167 TYR A C 1
ATOM 1331 O O . TYR A 1 167 ? 5.669 2.941 -24.954 1.00 89.88 167 TYR A O 1
ATOM 1339 N N . ARG A 1 168 ? 7.403 1.554 -24.589 1.00 89.88 168 ARG A N 1
ATOM 1340 C CA . ARG A 1 168 ? 7.304 0.867 -25.891 1.00 89.88 168 ARG A CA 1
ATOM 1341 C C . ARG A 1 168 ? 5.966 0.159 -26.049 1.00 89.88 168 ARG A C 1
ATOM 1343 O O . ARG A 1 168 ? 5.319 0.278 -27.076 1.00 89.88 168 ARG A O 1
ATOM 1350 N N . LEU A 1 169 ? 5.526 -0.529 -24.998 1.00 93.06 169 LEU A N 1
ATOM 1351 C CA . LEU A 1 169 ? 4.222 -1.185 -24.971 1.00 93.06 169 LEU A CA 1
ATOM 1352 C C . LEU A 1 169 ? 3.073 -0.189 -25.164 1.00 93.06 169 LEU A C 1
ATOM 1354 O O . LEU A 1 169 ? 2.131 -0.488 -25.891 1.00 93.06 169 LEU A O 1
ATOM 1358 N N . ALA A 1 170 ? 3.155 0.997 -24.559 1.00 92.44 170 ALA A N 1
ATOM 1359 C CA . ALA A 1 170 ? 2.161 2.046 -24.758 1.00 92.44 170 ALA A CA 1
ATOM 1360 C C . ALA A 1 170 ? 2.160 2.599 -26.196 1.00 92.44 170 ALA A C 1
ATOM 1362 O O . ALA A 1 170 ? 1.085 2.812 -26.753 1.00 92.44 170 ALA A O 1
ATOM 1363 N N . GLU A 1 171 ? 3.334 2.800 -26.805 1.00 91.38 171 GLU A N 1
ATOM 1364 C CA . GLU A 1 171 ? 3.471 3.221 -28.211 1.00 91.38 171 GLU A CA 1
ATOM 1365 C C . GLU A 1 171 ? 2.904 2.174 -29.180 1.00 91.38 171 GLU A C 1
ATOM 1367 O O . GLU A 1 171 ? 2.151 2.514 -30.093 1.00 91.38 171 GLU A O 1
ATOM 1372 N N . ASP A 1 172 ? 3.201 0.898 -28.930 1.00 94.75 172 ASP A N 1
ATOM 1373 C CA . ASP A 1 172 ? 2.741 -0.237 -29.734 1.00 94.75 172 ASP A CA 1
ATOM 1374 C C . ASP A 1 172 ? 1.294 -0.660 -29.409 1.00 94.75 172 ASP A C 1
ATOM 1376 O O . ASP A 1 172 ? 0.756 -1.580 -30.030 1.00 94.75 172 ASP A O 1
ATOM 1380 N N . ASN A 1 173 ? 0.654 -0.016 -28.424 1.00 94.81 173 ASN A N 1
ATOM 1381 C CA . ASN A 1 173 ? -0.654 -0.392 -27.878 1.00 94.81 173 ASN A CA 1
ATOM 1382 C C . ASN A 1 173 ? -0.732 -1.886 -27.478 1.00 94.81 173 ASN A C 1
ATOM 1384 O O . ASN A 1 173 ? -1.747 -2.563 -27.667 1.00 94.81 173 ASN A O 1
ATOM 1388 N N . ALA A 1 174 ? 0.365 -2.413 -26.936 1.00 94.94 174 ALA A N 1
ATOM 1389 C CA . ALA A 1 174 ? 0.532 -3.799 -26.524 1.00 94.94 174 ALA A CA 1
ATOM 1390 C C . ALA A 1 174 ? 0.423 -3.938 -25.000 1.00 94.94 174 ALA A C 1
ATOM 1392 O O . ALA A 1 174 ? 0.955 -3.132 -24.245 1.00 94.94 174 ALA A O 1
ATOM 1393 N N . LEU A 1 175 ? -0.248 -4.984 -24.519 1.00 92.81 175 LEU A N 1
ATOM 1394 C CA . LEU A 1 175 ? -0.439 -5.190 -23.081 1.00 92.81 175 LEU A CA 1
ATOM 1395 C C . LEU A 1 175 ? 0.855 -5.608 -22.375 1.00 92.81 175 LEU A C 1
ATOM 1397 O O . LEU A 1 175 ? 1.663 -6.369 -22.910 1.00 92.81 175 LEU A O 1
ATOM 1401 N N . SER A 1 176 ? 0.995 -5.174 -21.122 1.00 91.44 176 SER A N 1
ATOM 1402 C CA . SER A 1 176 ? 2.055 -5.637 -20.232 1.00 91.44 176 SER A CA 1
ATOM 1403 C C . SER A 1 176 ? 2.015 -7.161 -20.063 1.00 91.44 176 SER A C 1
ATOM 1405 O O . SER A 1 176 ? 0.942 -7.724 -19.829 1.00 91.44 176 SER A O 1
ATOM 1407 N N . PRO A 1 177 ? 3.169 -7.855 -20.099 1.00 90.44 177 PRO A N 1
ATOM 1408 C CA . PRO A 1 177 ? 3.226 -9.297 -19.847 1.00 90.44 177 PRO A CA 1
ATOM 1409 C C . PRO A 1 177 ? 3.021 -9.654 -18.362 1.00 90.44 177 PRO A C 1
ATOM 1411 O O . PRO A 1 177 ? 2.941 -10.835 -18.001 1.00 90.44 177 PRO A O 1
ATOM 1414 N N . TYR A 1 178 ? 2.966 -8.649 -17.482 1.00 90.44 178 TYR A N 1
ATOM 1415 C CA . TYR A 1 178 ? 2.871 -8.826 -16.041 1.00 90.44 178 TYR A CA 1
ATOM 1416 C C . TYR A 1 178 ? 1.421 -8.768 -15.563 1.00 90.44 178 TYR A C 1
ATOM 1418 O O . TYR A 1 178 ? 0.722 -7.773 -15.737 1.00 90.44 178 TYR A O 1
ATOM 1426 N N . LYS A 1 179 ? 0.995 -9.819 -14.862 1.00 91.62 179 LYS A N 1
ATOM 1427 C CA . LYS A 1 179 ? -0.219 -9.788 -14.045 1.00 91.62 179 LYS A CA 1
ATOM 1428 C C . LYS A 1 179 ? 0.072 -9.091 -12.724 1.00 91.62 179 LYS A C 1
ATOM 1430 O O . LYS A 1 179 ? 1.153 -9.244 -12.153 1.00 91.62 179 LYS A O 1
ATOM 1435 N N . MET A 1 180 ? -0.908 -8.353 -12.226 1.00 92.06 180 MET A N 1
ATOM 1436 C CA . MET A 1 180 ? -0.779 -7.524 -11.033 1.00 92.06 180 MET A CA 1
ATOM 1437 C C . MET A 1 180 ? -1.775 -7.978 -9.976 1.00 92.06 180 MET A C 1
ATOM 1439 O O . MET A 1 180 ? -2.923 -8.280 -10.283 1.00 92.06 180 MET A O 1
ATOM 1443 N N . PHE A 1 181 ? -1.331 -8.006 -8.726 1.00 94.94 181 PHE A N 1
ATOM 1444 C CA . PHE A 1 181 ? -2.150 -8.324 -7.562 1.00 94.94 181 PHE A CA 1
ATOM 1445 C C . PHE A 1 181 ? -1.970 -7.239 -6.514 1.00 94.94 181 PHE A C 1
ATOM 1447 O O . PHE A 1 181 ? -0.852 -6.772 -6.299 1.00 94.94 181 PHE A O 1
ATOM 1454 N N . ILE A 1 182 ? -3.033 -6.884 -5.800 1.00 96.56 182 ILE A N 1
ATOM 1455 C CA . ILE A 1 182 ? -2.886 -6.069 -4.595 1.00 96.56 182 ILE A CA 1
ATOM 1456 C C . ILE A 1 182 ? -2.442 -6.999 -3.471 1.00 96.56 182 ILE A C 1
ATOM 1458 O O . ILE A 1 182 ? -3.118 -7.977 -3.150 1.00 96.56 182 ILE A O 1
ATOM 1462 N N . GLN A 1 183 ? -1.288 -6.703 -2.886 1.00 96.19 183 GLN A N 1
ATOM 1463 C CA . GLN A 1 183 ? -0.700 -7.449 -1.786 1.00 96.19 183 GLN A CA 1
ATOM 1464 C C . GLN A 1 183 ? -0.873 -6.675 -0.484 1.00 96.19 183 GLN A C 1
ATOM 1466 O O . GLN A 1 183 ? -0.364 -5.566 -0.345 1.00 96.19 183 GLN A O 1
ATOM 1471 N N . LEU A 1 184 ? -1.516 -7.307 0.495 1.00 95.88 184 LEU A N 1
ATOM 1472 C CA . LEU A 1 184 ? -1.451 -6.912 1.893 1.00 95.88 184 LEU A CA 1
ATOM 1473 C C . LEU A 1 184 ? -0.302 -7.663 2.559 1.00 95.88 184 LEU A C 1
ATOM 1475 O O . LEU A 1 184 ? -0.295 -8.892 2.620 1.00 95.88 184 LEU A O 1
ATOM 1479 N N . THR A 1 185 ? 0.667 -6.919 3.077 1.00 94.88 185 THR A N 1
ATOM 1480 C CA . THR A 1 185 ? 1.691 -7.438 3.981 1.00 94.88 185 THR A CA 1
ATOM 1481 C C . THR A 1 185 ? 1.373 -6.953 5.386 1.00 94.88 185 THR A C 1
ATOM 1483 O O . THR A 1 185 ? 1.416 -5.753 5.644 1.00 94.88 185 THR A O 1
ATOM 1486 N N . VAL A 1 186 ? 1.063 -7.883 6.286 1.00 93.50 186 VAL A N 1
ATOM 1487 C CA . VAL A 1 186 ? 0.941 -7.607 7.720 1.00 93.50 186 VAL A CA 1
ATOM 1488 C C . VAL A 1 186 ? 2.194 -8.138 8.378 1.00 93.50 186 VAL A C 1
ATOM 1490 O O . VAL A 1 186 ? 2.464 -9.338 8.300 1.00 93.50 186 VAL A O 1
ATOM 1493 N N . HIS A 1 187 ? 2.977 -7.269 8.995 1.00 87.38 187 HIS A N 1
ATOM 1494 C CA . HIS A 1 187 ? 4.169 -7.709 9.699 1.00 87.38 187 HIS A CA 1
ATOM 1495 C C . HIS A 1 187 ? 4.290 -7.051 11.059 1.00 87.38 187 HIS A C 1
ATOM 1497 O O . HIS A 1 187 ? 4.070 -5.851 11.224 1.00 87.38 187 HIS A O 1
ATOM 1503 N N . ASP A 1 188 ? 4.654 -7.875 12.034 1.00 81.75 188 ASP A N 1
ATOM 1504 C CA . ASP A 1 188 ? 5.278 -7.375 13.244 1.00 81.75 188 ASP A CA 1
ATOM 1505 C C . ASP A 1 188 ? 6.703 -6.955 12.880 1.00 81.75 188 ASP A C 1
ATOM 1507 O O . ASP A 1 188 ? 7.423 -7.690 12.201 1.00 81.75 188 ASP A O 1
ATOM 1511 N N . THR A 1 189 ? 7.123 -5.786 13.348 1.00 62.09 189 THR A N 1
ATOM 1512 C CA . THR A 1 189 ? 8.513 -5.317 13.257 1.00 62.09 189 THR A CA 1
ATOM 1513 C C . THR A 1 189 ? 9.565 -6.320 13.768 1.00 62.09 189 THR A C 1
ATOM 1515 O O . THR A 1 189 ? 10.743 -6.125 13.485 1.00 62.09 189 THR A O 1
ATOM 1518 N N . VAL A 1 190 ? 9.172 -7.373 14.504 1.00 58.66 190 VAL A N 1
ATOM 1519 C CA . VAL A 1 190 ? 10.097 -8.302 15.177 1.00 58.66 190 VAL A CA 1
ATOM 1520 C C . VAL A 1 190 ? 10.012 -9.770 14.718 1.00 58.66 190 VAL A C 1
ATOM 1522 O O . VAL A 1 190 ? 11.024 -10.460 14.791 1.00 58.66 190 VAL A O 1
ATOM 1525 N N . THR A 1 191 ? 8.859 -10.301 14.282 1.00 59.00 191 THR A N 1
ATOM 1526 C CA . THR A 1 191 ? 8.676 -11.777 14.217 1.00 59.00 191 THR A CA 1
ATOM 1527 C C . THR A 1 191 ? 7.944 -12.323 12.990 1.00 59.00 191 THR A C 1
ATOM 1529 O O . THR A 1 191 ? 8.525 -13.087 12.222 1.00 59.00 191 THR A O 1
ATOM 1532 N N . ALA A 1 192 ? 6.662 -12.003 12.810 1.00 65.88 192 ALA A N 1
ATOM 1533 C CA . ALA A 1 192 ? 5.797 -12.717 11.873 1.00 65.88 192 ALA A CA 1
ATOM 1534 C C . ALA A 1 192 ? 5.363 -11.837 10.699 1.00 65.88 192 ALA A C 1
ATOM 1536 O O . ALA A 1 192 ? 4.924 -10.703 10.889 1.00 65.88 192 ALA A O 1
ATOM 1537 N N . ARG A 1 193 ? 5.427 -12.401 9.487 1.00 82.81 193 ARG A N 1
ATOM 1538 C CA . ARG A 1 193 ? 4.948 -11.779 8.250 1.00 82.81 193 ARG A CA 1
ATOM 1539 C C . ARG A 1 193 ? 3.816 -12.608 7.654 1.00 82.81 193 ARG A C 1
ATOM 1541 O O . ARG A 1 193 ? 4.040 -13.723 7.192 1.00 82.81 193 ARG A O 1
ATOM 1548 N N . LYS A 1 194 ? 2.613 -12.042 7.618 1.00 89.81 194 LYS A N 1
ATOM 1549 C CA . LYS A 1 194 ? 1.467 -12.577 6.879 1.00 89.81 194 LYS A CA 1
ATOM 1550 C C . LYS A 1 194 ? 1.346 -11.838 5.551 1.00 89.81 194 LYS A C 1
ATOM 1552 O O . LYS A 1 194 ? 1.491 -10.617 5.498 1.00 89.81 194 LYS A O 1
ATOM 1557 N N . ILE A 1 195 ? 1.078 -12.580 4.482 1.00 93.06 195 ILE A N 1
ATOM 1558 C CA . ILE A 1 195 ? 0.856 -12.018 3.152 1.00 93.06 195 ILE A CA 1
ATOM 1559 C C . ILE A 1 195 ? -0.487 -12.516 2.634 1.00 93.06 195 ILE A C 1
ATOM 1561 O O . ILE A 1 195 ? -0.741 -13.718 2.624 1.00 93.06 195 ILE A O 1
ATOM 1565 N N . GLU A 1 196 ? -1.318 -11.588 2.177 1.00 93.56 196 GLU A N 1
ATOM 1566 C CA . GLU A 1 196 ? -2.549 -11.860 1.440 1.00 93.56 196 GLU A CA 1
ATOM 1567 C C . GLU A 1 196 ? -2.480 -11.139 0.093 1.00 93.56 196 GLU A C 1
ATOM 1569 O O . GLU A 1 196 ? -1.909 -10.052 -0.011 1.00 93.56 196 GLU A O 1
ATOM 1574 N N . ARG A 1 197 ? -3.019 -11.759 -0.958 1.00 94.81 197 ARG A N 1
ATOM 1575 C CA . ARG A 1 197 ? -3.020 -11.205 -2.315 1.00 94.81 197 ARG A CA 1
ATOM 1576 C C . ARG A 1 197 ? -4.397 -11.361 -2.918 1.00 94.81 197 ARG A C 1
ATOM 1578 O O . ARG A 1 197 ? -5.011 -12.415 -2.770 1.00 94.81 197 ARG A O 1
ATOM 1585 N N . VAL A 1 198 ? -4.847 -10.330 -3.612 1.00 93.00 198 VAL A N 1
ATOM 1586 C CA . VAL A 1 198 ? -6.116 -10.341 -4.329 1.00 93.00 198 VAL A CA 1
ATOM 1587 C C . VAL A 1 198 ? -5.902 -9.833 -5.745 1.00 93.00 198 VAL A C 1
ATOM 1589 O O . VAL A 1 198 ? -5.101 -8.922 -5.974 1.00 93.00 198 VAL A O 1
ATOM 1592 N N . ASP A 1 199 ? -6.592 -10.453 -6.697 1.00 91.19 199 ASP A N 1
ATOM 1593 C CA . ASP A 1 199 ? -6.710 -9.888 -8.035 1.00 91.19 199 ASP A CA 1
ATOM 1594 C C . ASP A 1 199 ? -7.483 -8.564 -7.913 1.00 91.19 199 ASP A C 1
ATOM 1596 O O . ASP A 1 199 ? -8.582 -8.565 -7.344 1.00 91.19 199 ASP A O 1
ATOM 1600 N N . PRO A 1 200 ? -6.930 -7.435 -8.387 1.00 79.81 200 PRO A N 1
ATOM 1601 C CA . PRO A 1 200 ? -7.543 -6.132 -8.208 1.00 79.81 200 PRO A CA 1
ATOM 1602 C C . PRO A 1 200 ? -8.975 -6.054 -8.745 1.00 79.81 200 PRO A C 1
ATOM 1604 O O . PRO A 1 200 ? -9.721 -5.222 -8.248 1.00 79.81 200 PRO A O 1
ATOM 1607 N N . SER A 1 201 ? -9.418 -6.895 -9.695 1.00 75.00 201 SER A N 1
ATOM 1608 C CA . SER A 1 201 ? -10.786 -6.825 -10.251 1.00 75.00 201 SER A CA 1
ATOM 1609 C C . SER A 1 201 ? -11.191 -5.378 -10.606 1.00 75.00 201 SER A C 1
ATOM 1611 O O . SER A 1 201 ? -12.265 -4.920 -10.226 1.00 75.00 201 SER A O 1
ATOM 1613 N N . SER A 1 202 ? -10.273 -4.644 -11.255 1.00 77.50 202 SER A N 1
ATOM 1614 C CA . SER A 1 202 ? -10.305 -3.198 -11.570 1.00 77.50 202 SER A CA 1
ATOM 1615 C C . SER A 1 202 ? -10.161 -2.197 -10.408 1.00 77.50 202 SER A C 1
ATOM 1617 O O . SER A 1 202 ? -10.170 -0.990 -10.650 1.00 77.50 202 SER A O 1
ATOM 1619 N N . LYS A 1 203 ? -10.036 -2.644 -9.156 1.00 87.88 203 LYS A N 1
ATOM 1620 C CA . LYS A 1 203 ? -9.759 -1.791 -7.992 1.00 87.88 203 LYS A CA 1
ATOM 1621 C C . LYS A 1 203 ? -8.278 -1.444 -7.903 1.00 87.88 203 LYS A C 1
ATOM 1623 O O . LYS A 1 203 ? -7.425 -2.300 -8.107 1.00 87.88 203 LYS A O 1
ATOM 1628 N N . LYS A 1 204 ? -7.991 -0.191 -7.559 1.00 94.56 204 LYS A N 1
ATOM 1629 C CA . LYS A 1 204 ? -6.629 0.331 -7.400 1.00 94.56 204 LYS A CA 1
ATOM 1630 C C . LYS A 1 204 ? -6.233 0.392 -5.921 1.00 94.56 204 LYS A C 1
ATOM 1632 O O . LYS A 1 204 ? -7.074 0.206 -5.033 1.00 94.56 204 LYS A O 1
ATOM 1637 N N . LEU A 1 205 ? -4.971 0.700 -5.626 1.00 96.19 205 LEU A N 1
ATOM 1638 C CA . LEU A 1 205 ? -4.492 0.903 -4.255 1.00 96.19 205 LEU A CA 1
ATOM 1639 C C . LEU A 1 205 ? -5.341 1.897 -3.432 1.00 96.19 205 LEU A C 1
ATOM 1641 O O . LEU A 1 205 ? -5.574 1.582 -2.263 1.00 96.19 205 LEU A O 1
ATOM 1645 N N . PRO A 1 206 ? -5.846 3.037 -3.968 1.00 95.50 206 PRO A N 1
ATOM 1646 C CA . PRO A 1 206 ? -6.797 3.897 -3.262 1.00 95.50 206 PRO A CA 1
ATOM 1647 C C . PRO A 1 206 ? -7.973 3.136 -2.649 1.00 95.50 206 PRO A C 1
ATOM 1649 O O . PRO A 1 206 ? -8.221 3.234 -1.446 1.00 95.50 206 PRO A O 1
ATOM 1652 N N . ASP A 1 207 ? -8.676 2.351 -3.471 1.00 95.31 207 ASP A N 1
ATOM 1653 C CA . ASP A 1 207 ? -9.852 1.590 -3.060 1.00 95.31 207 ASP A CA 1
ATOM 1654 C C . ASP A 1 207 ? -9.485 0.520 -2.036 1.00 95.31 207 ASP A C 1
ATOM 1656 O O . ASP A 1 207 ? -10.180 0.347 -1.034 1.00 95.31 207 ASP A O 1
ATOM 1660 N N . ALA A 1 208 ? -8.390 -0.205 -2.275 1.00 95.69 208 ALA A N 1
ATOM 1661 C CA . ALA A 1 208 ? -7.957 -1.273 -1.386 1.00 95.69 208 ALA A CA 1
ATOM 1662 C C . ALA A 1 208 ? -7.515 -0.733 -0.020 1.00 95.69 208 ALA A C 1
ATOM 1664 O O . ALA A 1 208 ? -7.841 -1.325 1.012 1.00 95.69 208 ALA A O 1
ATOM 1665 N N . PHE A 1 209 ? -6.824 0.409 0.009 1.00 95.62 209 PHE A N 1
ATOM 1666 C CA . PHE A 1 209 ? -6.407 1.035 1.259 1.00 95.62 209 PHE A CA 1
ATOM 1667 C C . PHE A 1 209 ? -7.605 1.609 2.014 1.00 95.62 209 PHE A C 1
ATOM 1669 O O . PHE A 1 209 ? -7.722 1.394 3.219 1.00 95.62 209 PHE A O 1
ATOM 1676 N N . LYS A 1 210 ? -8.560 2.233 1.310 1.00 95.25 210 LYS A N 1
ATOM 1677 C CA . LYS A 1 210 ? -9.838 2.656 1.899 1.00 95.25 210 LYS A CA 1
ATOM 1678 C C . LYS A 1 210 ? -10.603 1.470 2.483 1.00 95.25 210 LYS A C 1
ATOM 1680 O O . LYS A 1 210 ? -11.059 1.536 3.620 1.00 95.25 210 LYS A O 1
ATOM 1685 N N . TYR A 1 211 ? -10.692 0.360 1.750 1.00 94.38 211 TYR A N 1
ATOM 1686 C CA . TYR A 1 211 ? -11.328 -0.866 2.227 1.00 94.38 211 TYR A CA 1
ATOM 1687 C C . TYR A 1 211 ? -10.660 -1.394 3.501 1.00 94.38 211 TYR A C 1
ATOM 1689 O O . TYR A 1 211 ? -11.354 -1.694 4.472 1.00 94.38 211 TYR A O 1
ATOM 1697 N N . LEU A 1 212 ? -9.326 -1.466 3.527 1.00 94.44 212 LEU A N 1
ATOM 1698 C CA . LEU A 1 212 ? -8.561 -1.879 4.704 1.00 94.44 212 LEU A CA 1
ATOM 1699 C C . LEU A 1 212 ? -8.846 -0.963 5.905 1.00 94.44 212 LEU A C 1
ATOM 1701 O O . LEU A 1 212 ? -9.180 -1.444 6.986 1.00 94.44 212 LEU A O 1
ATOM 1705 N N . MET A 1 213 ? -8.791 0.351 5.701 1.00 94.44 213 MET A N 1
ATOM 1706 C CA . MET A 1 213 ? -9.088 1.356 6.720 1.00 94.44 213 MET A CA 1
ATOM 1707 C C . MET A 1 213 ? -10.515 1.231 7.265 1.00 94.44 213 MET A C 1
ATOM 1709 O O . MET A 1 213 ? -10.726 1.270 8.478 1.00 94.44 213 MET A O 1
ATOM 1713 N N . THR A 1 214 ? -11.497 0.992 6.395 1.00 93.31 214 THR A N 1
ATOM 1714 C CA . THR A 1 214 ? -12.881 0.717 6.792 1.00 93.31 214 THR A CA 1
ATOM 1715 C C . THR A 1 214 ? -13.020 -0.606 7.539 1.00 93.31 214 THR A C 1
ATOM 1717 O O . THR A 1 214 ? -13.817 -0.685 8.469 1.00 93.31 214 THR A O 1
ATOM 1720 N N . LYS A 1 215 ? -12.247 -1.644 7.202 1.00 91.12 215 LYS A N 1
ATOM 1721 C CA . LYS A 1 215 ? -12.250 -2.906 7.962 1.00 91.12 215 LYS A CA 1
ATOM 1722 C C . LYS A 1 215 ? -11.674 -2.760 9.363 1.00 91.12 215 LYS A C 1
ATOM 1724 O O . LYS A 1 215 ? -12.133 -3.457 10.261 1.00 91.12 215 LYS A O 1
ATOM 1729 N N . ILE A 1 216 ? -10.685 -1.889 9.533 1.00 92.19 216 ILE A N 1
ATOM 1730 C CA . ILE A 1 216 ? -10.000 -1.683 10.809 1.00 92.19 216 ILE A CA 1
ATOM 1731 C C . ILE A 1 216 ? -10.792 -0.730 11.716 1.00 92.19 216 ILE A C 1
ATOM 1733 O O . ILE A 1 216 ? -10.995 -1.021 12.894 1.00 92.19 216 ILE A O 1
ATOM 1737 N N . PHE A 1 217 ? -11.257 0.398 11.175 1.00 91.88 217 PHE A N 1
ATOM 1738 C CA . PHE A 1 217 ? -11.839 1.482 11.972 1.00 91.88 217 PHE A CA 1
ATOM 1739 C C . PHE A 1 217 ? -13.321 1.768 11.695 1.00 91.88 217 PHE A C 1
ATOM 1741 O O . PHE A 1 217 ? -13.944 2.517 12.444 1.00 91.88 217 PHE A O 1
ATOM 1748 N N . GLY A 1 218 ? -13.900 1.213 10.631 1.00 90.31 218 GLY A N 1
ATOM 1749 C CA . GLY A 1 218 ? -15.277 1.501 10.230 1.00 90.31 218 GLY A CA 1
ATOM 1750 C C . GLY A 1 218 ? -16.324 0.788 11.087 1.00 90.31 218 GLY A C 1
ATOM 1751 O O . GLY A 1 218 ? -16.086 -0.286 11.634 1.00 90.31 218 GLY A O 1
ATOM 1752 N N . GLY A 1 219 ? -17.518 1.382 11.189 1.00 87.31 219 GLY A N 1
ATOM 1753 C CA . GLY A 1 219 ? -18.667 0.783 11.885 1.00 87.31 219 GLY A CA 1
ATOM 1754 C C . GLY A 1 219 ? -18.539 0.714 13.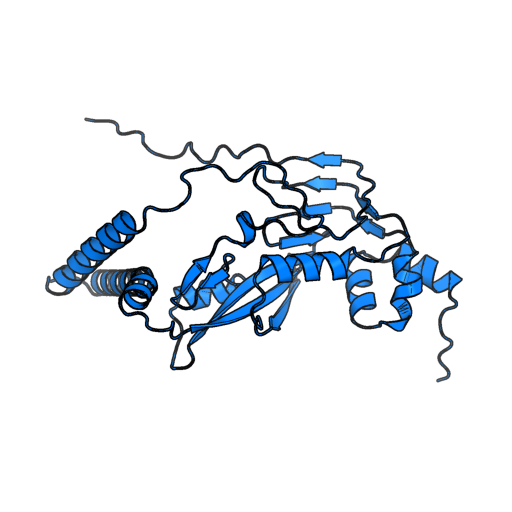412 1.00 87.31 219 GLY A C 1
ATOM 1755 O O . GLY A 1 219 ? -19.357 0.063 14.067 1.00 87.31 219 GLY A O 1
ATOM 1756 N N . ARG A 1 220 ? -17.525 1.372 13.980 1.00 87.06 220 ARG A N 1
ATOM 1757 C CA . ARG A 1 220 ? -17.281 1.429 15.422 1.00 87.06 220 ARG A CA 1
ATOM 1758 C C . ARG A 1 220 ? -18.194 2.460 16.081 1.00 87.06 220 ARG A C 1
ATOM 1760 O O . ARG A 1 220 ? -18.388 3.551 15.557 1.00 87.06 220 ARG A O 1
ATOM 1767 N N . GLN A 1 221 ? -18.750 2.091 17.229 1.00 87.69 221 GLN A N 1
ATOM 1768 C CA . GLN A 1 221 ? -19.598 2.942 18.069 1.00 87.69 221 GLN A CA 1
ATOM 1769 C C . GLN A 1 221 ? -18.856 3.439 19.315 1.00 87.69 221 GLN A C 1
ATOM 1771 O O . GLN A 1 221 ? -19.173 4.513 19.814 1.00 87.69 221 GLN A O 1
ATOM 1776 N N . GLY A 1 222 ? -17.892 2.659 19.816 1.00 83.88 222 GLY A N 1
ATOM 1777 C CA . GLY A 1 222 ? -17.043 3.039 20.944 1.00 83.88 222 GLY A CA 1
ATOM 1778 C C . GLY A 1 222 ? -15.897 3.966 20.540 1.00 83.88 222 GLY A C 1
ATOM 1779 O O . GLY A 1 222 ? -15.512 4.035 19.369 1.00 83.88 222 GLY A O 1
ATOM 1780 N N . GLU A 1 223 ? -15.326 4.656 21.523 1.00 90.69 223 GLU A N 1
ATOM 1781 C CA . GLU A 1 223 ? -14.219 5.582 21.311 1.00 90.69 223 GLU A CA 1
ATOM 1782 C C . GLU A 1 223 ? -12.923 4.865 20.903 1.00 90.69 223 GLU A C 1
ATOM 1784 O O . GLU A 1 223 ? -12.619 3.749 21.340 1.00 90.69 223 GLU A O 1
ATOM 1789 N N . ILE A 1 224 ? -12.116 5.542 20.085 1.00 94.38 224 ILE A N 1
ATOM 1790 C CA . ILE A 1 224 ? -10.755 5.121 19.750 1.00 94.38 224 ILE A CA 1
ATOM 1791 C C . ILE A 1 224 ? -9.799 6.119 20.395 1.00 94.38 224 ILE A C 1
ATOM 1793 O O . ILE A 1 224 ? -9.618 7.236 19.909 1.00 94.38 224 ILE A O 1
ATOM 1797 N N . TYR A 1 225 ? -9.198 5.709 21.505 1.00 96.19 225 TYR A 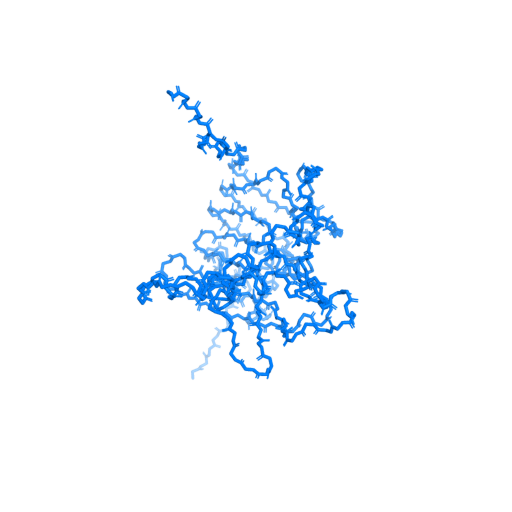N 1
ATOM 1798 C CA . TYR A 1 225 ? -8.181 6.484 22.199 1.00 96.19 225 TYR A CA 1
ATOM 1799 C C . TYR A 1 225 ? -6.820 6.190 21.587 1.00 96.19 225 TYR A C 1
ATOM 1801 O O . TYR A 1 225 ? -6.400 5.033 21.511 1.00 96.19 225 TYR A O 1
ATOM 1809 N N . VAL A 1 226 ? -6.120 7.239 21.178 1.00 97.12 226 VAL A N 1
ATOM 1810 C CA . VAL A 1 226 ? -4.791 7.150 20.588 1.00 97.12 226 VAL A CA 1
ATOM 1811 C C . VAL A 1 226 ? -3.848 8.010 21.410 1.00 97.12 226 VAL A C 1
ATOM 1813 O O . VAL A 1 226 ? -4.011 9.225 21.485 1.00 97.12 226 VAL A O 1
ATOM 1816 N N . LYS A 1 227 ? -2.842 7.399 22.033 1.00 97.25 227 LYS A N 1
ATOM 1817 C CA . LYS A 1 227 ? -1.857 8.166 22.796 1.00 97.25 227 LYS A CA 1
ATOM 1818 C C . LYS A 1 227 ? -1.018 9.037 21.860 1.00 97.25 227 LYS A C 1
ATOM 1820 O O . LYS A 1 227 ? -0.905 10.232 22.100 1.00 97.25 227 LYS A O 1
ATOM 1825 N N . LYS A 1 228 ? -0.482 8.464 20.781 1.00 96.06 228 LYS A N 1
ATOM 1826 C CA . LYS A 1 228 ? 0.393 9.171 19.842 1.00 96.06 228 LYS A CA 1
ATOM 1827 C C . LYS A 1 228 ? 0.019 8.908 18.386 1.00 96.06 228 LYS A C 1
ATOM 1829 O O . LYS A 1 228 ? -0.081 7.751 17.984 1.00 96.06 228 LYS A O 1
ATOM 1834 N N . ILE A 1 229 ? -0.113 9.977 17.598 1.00 94.00 229 ILE A N 1
ATOM 1835 C CA . ILE A 1 229 ? -0.142 9.933 16.129 1.00 94.00 229 ILE A CA 1
ATOM 1836 C C . ILE A 1 229 ? 1.133 10.569 15.572 1.00 94.00 229 ILE A C 1
ATOM 1838 O O . ILE A 1 229 ? 1.501 11.660 16.006 1.00 94.00 229 ILE A O 1
ATOM 1842 N N . HIS A 1 230 ? 1.797 9.921 14.611 1.00 88.62 230 HIS A N 1
ATOM 1843 C CA . HIS A 1 230 ? 3.005 10.461 13.972 1.00 88.62 230 HIS A CA 1
ATOM 1844 C C . HIS A 1 230 ? 3.162 10.074 12.486 1.00 88.62 230 HIS A C 1
ATOM 1846 O O . HIS A 1 230 ? 2.393 9.277 11.945 1.00 88.62 230 HIS A O 1
ATOM 1852 N N . SER A 1 231 ? 4.196 10.632 11.837 1.00 83.06 231 SER A N 1
ATOM 1853 C CA . SER A 1 231 ? 4.546 10.434 10.412 1.00 83.06 231 SER A CA 1
ATOM 1854 C C . SER A 1 231 ? 3.451 10.855 9.428 1.00 83.06 231 SER A C 1
ATOM 1856 O O . SER A 1 231 ? 3.316 10.296 8.342 1.00 83.06 231 SER A O 1
ATOM 1858 N N . LEU A 1 232 ? 2.662 11.861 9.808 1.00 83.62 232 LEU A N 1
ATOM 1859 C CA . LEU A 1 232 ? 1.720 12.513 8.908 1.00 83.62 232 LEU A CA 1
ATOM 1860 C C . LEU A 1 232 ? 2.487 13.427 7.951 1.00 83.62 232 LEU A C 1
ATOM 1862 O O . LEU A 1 232 ? 2.843 14.550 8.313 1.00 83.62 232 LEU A O 1
ATOM 1866 N N . LYS A 1 233 ? 2.744 12.927 6.741 1.00 84.25 233 LYS A N 1
ATOM 1867 C CA . LYS A 1 233 ? 3.334 13.708 5.648 1.00 84.25 233 LYS A CA 1
ATOM 1868 C C . LYS A 1 233 ? 2.366 14.773 5.150 1.00 84.25 233 LYS A C 1
ATOM 1870 O O . LYS A 1 233 ? 1.163 14.542 5.096 1.00 84.25 233 LYS A O 1
ATOM 1875 N N . LYS A 1 234 ? 2.910 15.910 4.714 1.00 83.06 234 LYS A N 1
ATOM 1876 C CA . LYS A 1 234 ? 2.142 17.038 4.166 1.00 83.06 234 LYS A CA 1
ATOM 1877 C C . LYS A 1 234 ? 1.232 16.630 3.010 1.00 83.06 234 LYS A C 1
ATOM 1879 O O . LYS A 1 234 ? 0.048 16.899 3.046 1.00 83.06 234 LYS A O 1
ATOM 1884 N N . GLU A 1 235 ? 1.743 15.899 2.030 1.00 86.38 235 GLU A N 1
ATOM 1885 C CA . GLU A 1 235 ? 0.981 15.544 0.820 1.00 86.38 235 GLU A CA 1
ATOM 1886 C C . GLU A 1 235 ? 0.177 14.237 0.967 1.00 86.38 235 GLU A C 1
ATOM 1888 O O . GLU A 1 235 ? -0.201 13.603 -0.018 1.00 86.38 235 GLU A O 1
ATOM 1893 N N . LEU A 1 236 ? -0.049 13.790 2.206 1.00 88.88 236 LEU A N 1
ATOM 1894 C CA . LEU A 1 236 ? -0.768 12.557 2.494 1.00 88.88 236 LEU A CA 1
ATOM 1895 C C . LEU A 1 236 ? -2.273 12.731 2.267 1.00 88.88 236 LEU A C 1
ATOM 1897 O O . LEU A 1 236 ? -2.897 13.672 2.764 1.00 88.88 236 LEU A O 1
ATOM 1901 N N . ILE A 1 237 ? -2.869 11.749 1.589 1.00 92.94 237 ILE A N 1
ATOM 1902 C CA . ILE A 1 237 ? -4.319 11.544 1.579 1.00 92.94 237 ILE A CA 1
ATOM 1903 C C . ILE A 1 237 ? -4.656 10.525 2.668 1.00 92.94 237 ILE A C 1
ATOM 1905 O O . ILE A 1 237 ? -4.373 9.331 2.541 1.00 92.94 237 ILE A O 1
ATOM 1909 N N . LEU A 1 238 ? -5.289 10.984 3.744 1.00 93.12 238 LEU A N 1
ATOM 1910 C CA . LEU A 1 238 ? -5.790 10.127 4.811 1.00 93.12 238 LEU A CA 1
ATOM 1911 C C . LEU A 1 238 ? -7.101 9.463 4.380 1.00 93.12 238 LEU A C 1
ATOM 1913 O O . LEU A 1 238 ? -8.173 10.068 4.413 1.00 93.12 238 LEU A O 1
ATOM 1917 N N . ARG A 1 239 ? -7.015 8.182 4.011 1.00 93.75 239 ARG A N 1
ATOM 1918 C CA . ARG A 1 239 ? -8.150 7.374 3.532 1.00 93.75 239 ARG A CA 1
ATOM 1919 C C . ARG A 1 239 ? -8.957 6.765 4.676 1.00 93.75 239 ARG A C 1
ATOM 1921 O O . ARG A 1 239 ? -9.018 5.550 4.840 1.00 93.75 239 ARG A O 1
ATOM 1928 N N . VAL A 1 240 ? -9.543 7.613 5.511 1.00 91.50 240 VAL A N 1
ATOM 1929 C CA . VAL A 1 240 ? -10.259 7.203 6.731 1.00 91.50 240 VAL A CA 1
ATOM 1930 C C . VAL A 1 240 ? -11.712 6.809 6.446 1.00 91.50 240 VAL A C 1
ATOM 1932 O O . VAL A 1 240 ? -12.315 7.362 5.530 1.00 91.50 240 VAL A O 1
ATOM 1935 N N . PRO A 1 241 ? -12.320 5.861 7.182 1.00 91.94 241 PRO A N 1
ATOM 1936 C CA . PRO A 1 241 ? -13.745 5.588 7.031 1.00 91.94 241 PRO A CA 1
ATOM 1937 C C . PRO A 1 241 ? -14.607 6.780 7.451 1.00 91.94 241 PRO A C 1
ATOM 1939 O O . PRO A 1 241 ? -14.192 7.629 8.242 1.00 91.94 241 PRO A O 1
ATOM 1942 N N . GLU A 1 242 ? -15.845 6.793 6.959 1.00 87.38 242 GLU A N 1
ATOM 1943 C CA . GLU A 1 242 ? -16.868 7.736 7.403 1.00 87.38 242 GLU A CA 1
ATOM 1944 C C . GLU A 1 242 ? -17.023 7.720 8.927 1.00 87.38 242 GLU A C 1
ATOM 1946 O O . GLU A 1 242 ? -17.023 6.663 9.562 1.00 87.38 242 GLU A O 1
ATOM 1951 N N . ASN A 1 243 ? -17.196 8.912 9.503 1.00 83.69 243 ASN A N 1
ATOM 1952 C CA . ASN A 1 243 ? -17.419 9.124 10.933 1.00 83.69 243 ASN A CA 1
ATOM 1953 C C . ASN A 1 243 ? -16.284 8.637 11.850 1.00 83.69 243 ASN A C 1
ATOM 1955 O O . ASN A 1 243 ? -16.518 8.454 13.048 1.00 83.69 243 ASN A O 1
ATOM 1959 N N . LEU A 1 244 ? -15.061 8.452 11.334 1.00 89.06 244 LEU A N 1
ATOM 1960 C CA . LEU A 1 244 ? -13.912 8.145 12.182 1.00 89.06 244 LEU A CA 1
ATOM 1961 C C . LEU A 1 244 ? -13.703 9.257 13.218 1.00 89.06 244 LEU A C 1
ATOM 1963 O O . LEU A 1 244 ? -13.496 10.418 12.870 1.00 89.06 244 LEU A O 1
ATOM 1967 N N . LYS A 1 245 ? -13.709 8.882 14.498 1.00 89.62 245 LYS A N 1
ATOM 1968 C CA . LYS A 1 245 ? -13.403 9.772 15.620 1.00 89.62 245 LYS A CA 1
ATOM 1969 C C . LYS A 1 245 ? -12.248 9.193 16.419 1.00 89.62 245 LYS A C 1
ATOM 1971 O O . LYS A 1 245 ? -12.347 8.082 16.936 1.00 89.62 245 LYS A O 1
ATOM 1976 N N . LEU A 1 246 ? -11.166 9.960 16.513 1.00 93.75 246 LEU A N 1
ATOM 1977 C CA . LEU A 1 246 ? -9.991 9.626 17.312 1.00 93.75 246 LEU A CA 1
ATOM 1978 C C . LEU A 1 246 ? -9.881 10.621 18.466 1.00 93.75 246 LEU A C 1
ATOM 1980 O O . LEU A 1 246 ? -9.959 11.830 18.251 1.00 93.75 246 LEU A O 1
ATOM 1984 N N . ILE A 1 247 ? -9.675 10.116 19.678 1.00 96.00 247 ILE A N 1
ATOM 1985 C CA . ILE A 1 247 ? -9.340 10.932 20.847 1.00 96.00 247 ILE A CA 1
ATOM 1986 C C . ILE A 1 247 ? -7.830 10.831 21.029 1.00 96.00 247 ILE A C 1
ATOM 1988 O O . ILE A 1 247 ? -7.327 9.786 21.442 1.00 96.00 247 ILE A O 1
ATOM 1992 N N . VAL A 1 248 ? -7.116 11.895 20.662 1.00 96.38 248 VAL A N 1
ATOM 1993 C CA . VAL A 1 248 ? -5.654 11.888 20.517 1.00 96.38 248 VAL A CA 1
ATOM 1994 C C . VAL A 1 248 ? -4.996 12.678 21.642 1.00 96.38 248 VAL A C 1
ATOM 1996 O O . VAL A 1 248 ? -5.400 13.808 21.905 1.00 96.38 248 VAL A O 1
ATOM 1999 N N . THR A 1 249 ? -3.985 12.105 22.301 1.00 96.81 249 THR A N 1
ATOM 2000 C CA . THR A 1 249 ? -3.203 12.818 23.330 1.00 96.81 249 THR A CA 1
ATOM 2001 C C . THR A 1 249 ? -2.057 13.626 22.722 1.00 96.81 249 THR A C 1
ATOM 2003 O O . THR A 1 249 ? -1.874 14.787 23.072 1.00 96.81 249 THR A O 1
ATOM 2006 N N . GLU A 1 250 ? -1.305 13.034 21.794 1.00 94.56 250 GLU A N 1
ATOM 2007 C CA . GLU A 1 250 ? -0.133 13.644 21.162 1.00 94.56 250 GLU A CA 1
ATOM 2008 C C . GLU A 1 250 ? -0.214 13.500 19.634 1.00 94.56 250 GLU A C 1
ATOM 2010 O O . GLU A 1 250 ? -0.384 12.395 19.113 1.00 94.56 250 GLU A O 1
ATOM 2015 N N . LEU A 1 251 ? -0.073 14.611 18.906 1.00 91.06 251 LEU A N 1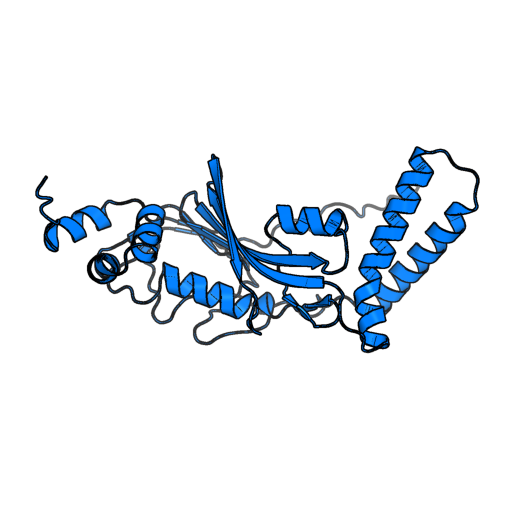
ATOM 2016 C CA . LEU A 1 251 ? -0.111 14.654 17.442 1.00 91.06 251 LEU A CA 1
ATOM 2017 C C . LEU A 1 251 ? 1.187 15.262 16.903 1.00 91.06 251 LEU A C 1
ATOM 2019 O O . LEU A 1 251 ? 1.480 16.428 17.158 1.00 91.06 251 LEU A O 1
ATOM 2023 N N . PHE A 1 252 ? 1.936 14.479 16.128 1.00 84.88 252 PHE A N 1
ATOM 2024 C CA . PHE A 1 252 ? 3.179 14.896 15.487 1.00 84.88 252 PHE A CA 1
ATOM 2025 C C . PHE A 1 252 ? 3.001 14.908 13.969 1.00 84.88 252 PHE A C 1
ATOM 2027 O O . PHE A 1 252 ? 2.828 13.861 13.338 1.00 84.88 252 PHE A O 1
ATOM 2034 N N . LEU A 1 253 ? 3.063 16.097 13.379 1.00 78.06 253 LEU A N 1
ATOM 2035 C CA . LEU A 1 253 ? 3.187 16.248 11.934 1.00 78.06 253 LEU A CA 1
ATOM 2036 C C . LEU A 1 253 ? 4.647 16.020 11.550 1.00 78.06 253 LEU A C 1
ATOM 2038 O O . LEU A 1 253 ? 5.549 16.488 12.248 1.00 78.06 253 LEU A O 1
ATOM 2042 N N . GLU A 1 254 ? 4.884 15.286 10.466 1.00 71.75 254 GLU A N 1
ATOM 2043 C CA . GLU A 1 254 ? 6.239 15.158 9.941 1.00 71.75 254 GLU A CA 1
ATOM 2044 C C . GLU A 1 254 ? 6.621 16.522 9.353 1.00 71.75 254 GLU A C 1
ATOM 2046 O O . GLU A 1 254 ? 5.997 17.005 8.405 1.00 71.75 254 GLU A O 1
ATOM 2051 N N . SER A 1 255 ? 7.605 17.194 9.959 1.00 53.81 255 SER A N 1
ATOM 2052 C CA . SER A 1 255 ? 8.256 18.327 9.302 1.00 53.81 255 SER A CA 1
ATOM 2053 C C . SER A 1 255 ? 8.852 17.811 7.993 1.00 53.81 255 SER A C 1
ATOM 2055 O O . SER A 1 255 ? 9.437 16.729 8.035 1.00 53.81 255 SER A O 1
ATOM 2057 N N . PRO A 1 256 ? 8.735 18.522 6.856 1.00 47.09 256 PRO A N 1
ATOM 2058 C CA . PRO A 1 256 ? 9.389 18.093 5.625 1.00 47.09 256 PRO A CA 1
ATOM 2059 C C . PRO A 1 256 ? 10.870 17.861 5.932 1.00 47.09 256 PRO A C 1
ATOM 2061 O O . PRO A 1 256 ? 11.566 18.784 6.365 1.00 47.09 256 PRO A O 1
ATOM 2064 N N . ASP A 1 257 ? 11.306 16.606 5.827 1.00 44.78 257 ASP A N 1
ATOM 2065 C CA . ASP A 1 257 ? 12.669 16.227 6.157 1.00 44.78 257 ASP A CA 1
ATOM 2066 C C . ASP A 1 257 ? 13.644 17.075 5.342 1.00 44.78 257 ASP A C 1
ATOM 2068 O O . ASP A 1 257 ? 13.509 17.244 4.129 1.00 44.78 257 ASP A O 1
ATOM 2072 N N . ARG A 1 258 ? 14.671 17.566 6.040 1.00 34.22 258 ARG A N 1
ATOM 2073 C CA . ARG A 1 258 ? 15.937 18.047 5.484 1.00 34.22 258 ARG A CA 1
ATOM 2074 C C . ARG A 1 258 ? 16.661 16.899 4.757 1.00 34.22 258 ARG A C 1
ATOM 2076 O O . ARG A 1 258 ? 17.707 16.446 5.217 1.00 34.22 258 ARG A O 1
ATOM 2083 N N . LEU A 1 259 ? 16.118 16.422 3.641 1.00 34.56 259 LEU A N 1
ATOM 2084 C CA . LEU A 1 259 ? 16.754 15.416 2.784 1.00 34.56 259 LEU A CA 1
ATOM 2085 C C . LEU A 1 259 ? 17.157 15.939 1.396 1.00 34.56 259 LEU A C 1
ATOM 2087 O O . LEU A 1 259 ? 17.680 15.164 0.608 1.00 34.56 259 LEU A O 1
ATOM 2091 N N . ASP A 1 260 ? 17.080 17.255 1.158 1.00 35.84 260 ASP A N 1
ATOM 2092 C CA . ASP A 1 260 ? 17.660 17.906 -0.035 1.00 35.84 260 ASP A CA 1
ATOM 2093 C C . ASP A 1 260 ? 19.046 18.543 0.207 1.00 35.84 260 ASP A C 1
ATOM 2095 O O . ASP A 1 260 ? 19.542 19.314 -0.610 1.00 35.84 260 ASP A O 1
ATOM 2099 N N . MET A 1 261 ? 19.724 18.235 1.319 1.00 29.67 261 MET A N 1
ATOM 2100 C CA . MET A 1 261 ? 21.070 18.765 1.607 1.00 29.67 261 MET A CA 1
ATOM 2101 C C . MET A 1 261 ? 22.150 17.683 1.663 1.00 29.67 261 MET A C 1
ATOM 2103 O O . MET A 1 261 ? 22.998 17.691 2.555 1.00 29.67 261 MET A O 1
ATOM 2107 N N . LEU A 1 262 ? 22.172 16.774 0.685 1.00 29.44 262 LEU A N 1
ATOM 2108 C CA . LEU A 1 262 ? 23.396 16.045 0.359 1.00 29.44 262 LEU A CA 1
ATOM 2109 C C . LEU A 1 262 ? 23.686 16.090 -1.147 1.00 29.44 262 LEU A C 1
ATOM 2111 O O . LEU A 1 262 ? 23.006 15.481 -1.965 1.00 29.44 262 LEU A O 1
ATOM 2115 N N . SER A 1 263 ? 24.796 16.769 -1.441 1.00 29.77 263 SER A N 1
ATOM 2116 C CA . SER A 1 263 ? 25.628 16.738 -2.650 1.00 29.77 263 SER A CA 1
ATOM 2117 C C . SER A 1 263 ? 25.156 17.489 -3.901 1.00 29.77 263 SER A C 1
ATOM 2119 O O . SER A 1 263 ? 24.580 16.925 -4.819 1.00 29.77 263 SER A O 1
ATOM 2121 N N . LEU A 1 264 ? 25.588 18.750 -3.991 1.00 25.69 264 LEU A N 1
ATOM 2122 C CA . LEU A 1 264 ? 26.262 19.283 -5.183 1.00 25.69 264 LEU A CA 1
ATOM 2123 C C . LEU A 1 264 ? 27.167 20.454 -4.762 1.00 25.69 264 LEU A C 1
ATOM 2125 O O . LEU A 1 264 ? 26.939 21.613 -5.086 1.00 25.69 264 LEU A O 1
ATOM 2129 N N . SER A 1 265 ? 28.218 20.148 -3.996 1.00 26.02 265 SER A N 1
ATOM 2130 C CA . SER A 1 265 ? 29.398 21.013 -3.947 1.00 26.02 265 SER A CA 1
ATOM 2131 C C . SER A 1 265 ? 30.292 20.645 -5.131 1.00 26.02 265 SER A C 1
ATOM 2133 O O . SER A 1 265 ? 31.123 19.743 -5.035 1.00 26.02 265 SER A O 1
ATOM 2135 N N . LEU A 1 266 ? 30.102 21.321 -6.262 1.00 26.77 266 LEU A N 1
ATOM 2136 C CA . LEU A 1 266 ? 31.137 21.406 -7.287 1.00 26.77 266 LEU A CA 1
ATOM 2137 C C . LEU A 1 266 ? 32.187 22.396 -6.773 1.00 26.77 266 LEU A C 1
ATOM 2139 O O . LEU A 1 266 ? 32.006 23.604 -6.888 1.00 26.77 266 LEU A O 1
ATOM 2143 N N . SER A 1 267 ? 33.265 21.895 -6.168 1.00 25.12 267 SER A N 1
ATOM 2144 C CA . SER A 1 267 ? 34.497 22.676 -6.075 1.00 25.12 267 SER A CA 1
ATOM 2145 C C . SER A 1 267 ? 35.283 22.447 -7.358 1.00 25.12 267 SER A C 1
ATOM 2147 O O . SER A 1 267 ? 35.809 21.358 -7.591 1.00 25.12 267 SER A O 1
ATOM 2149 N N . THR A 1 268 ? 35.335 23.471 -8.195 1.00 29.48 268 THR A N 1
ATOM 2150 C CA . THR A 1 268 ? 36.331 23.600 -9.254 1.00 29.48 268 THR A CA 1
ATOM 2151 C C . THR A 1 268 ? 37.710 23.757 -8.618 1.00 29.48 268 THR A C 1
ATOM 2153 O O . THR A 1 268 ? 37.890 24.660 -7.799 1.00 29.48 268 THR A O 1
ATOM 2156 N N . ASN A 1 269 ? 38.657 22.913 -9.019 1.00 36.00 269 ASN A N 1
ATOM 2157 C CA . ASN A 1 269 ? 40.066 23.284 -9.123 1.00 36.00 269 ASN A CA 1
ATOM 2158 C C . ASN A 1 269 ? 40.428 23.260 -10.604 1.00 36.00 269 ASN A C 1
ATOM 2160 O O . ASN A 1 269 ? 39.994 22.294 -11.273 1.00 36.00 269 ASN A O 1
#

Radius of gyration: 23.49 Å; chains: 1; bounding box: 62×54×60 Å

pLDDT: mean 86.12, std 15.03, range [25.12, 97.25]

Secondary structure (DSSP, 8-state):
--PPPPPHHHHHHHHHHS-HHHHHHHHHH-GGGHHHHHHS-EEEEEEEE-SSEEEETTEEEEEEEEEEESSSPPPHHHHHHHHTT-BSSEE-TTS-EETHHHHPPPTT-EESSPPPTT-S--HHHHHHHHHHHHHHHHHHTTS---HHHHHHHHHHHHHHHHHHHHHHHHHTTPPPSEEEEEEEEEEESSS-EEEEEE--TT--HHHHHHHHHHHHHTT--S-EEEEEEEEE-TT-EE-PPTT--EEEEEEEE----S-S-S-------

InterPro domains:
  IPR021942 Protein of unknown function DUF3557 [PF12078] (204-262)
  IPR021942 Protein of unknown function DUF3557 [PTHR31379] (1-255)